Protein AF-A0A178ZAZ6-F1 (afdb_monomer_lite)

InterPro domains:
  IPR021036 Small ribosomal subunit protein mS45 [PTHR28158] (134-357)

pLDDT: mean 78.77, std 20.36, range [27.44, 97.56]

Foldseek 3Di:
DDDDDDDDDDDDDDDDPDDDPPVVPPPPPDPDPDPPDDPVRVVVVVCCVWLVVQVVAADFQEADDPVQADPRNHGPPVPDDDDDPDDDDDDDDDDDDDDDDPPVVVVVPDDDDDDPDDPDQDPLNVDDPPPNPVPPDDDPVVVVVRVVRNDHDQDQDPVVSHTPDDPDDQFDFDDDPLPPDDDDDDDDPPDDQDLQNVLCVSQVHDDDDPVVVVCCVVVVDDLLVPPDWDWDDDFVPIDTGGRGSLNRTPCNLVVVLVVVVVVPPDDPVNSVVVSVVVVVVVVVVVVVVVVVVVVVQVVQWDWDDDPVDIDTHGDADPDCVLCPVVSPDDDPSNDDDDPPDDDCPPPPPDDPDDPDDDD

Organism: NCBI:txid1367422

Sequence (359 aa):
MPPRLSPSAVSLKTPNIHTHCKSCFQRSFSSTPSLSQTKLREQFWLWLRGPGENFRHPLPGSTNYLSAYDRRGNLIRRGRGQEASGESEKEKSSEDAVTADEEALEAAATEHEQEYKLPKETLEDLRPFPWNKNFGKPLAIPYARAVHGMVPLTTLNPTTRLPDEPHESINDLEQHPLTFPQIFYPASESRAFNRTDAGRVFSGAPRLSDEQENAIDEGAHEAWQDSRPEIIGRPGHTRTVLKPADSRIPHPHLIAFEKDKQDRSLTPLERRARHRERLEKDEERRRALKAKLQEEEESKRTRIDVGRWQFVVTEVQSTRQGTGLDGRGSGKGAVGQRYGVPSQERKKGQVKIPTKVDV

Structure (mmCIF, N/CA/C/O backbone):
data_AF-A0A178ZAZ6-F1
#
_entry.id   AF-A0A178ZAZ6-F1
#
loop_
_atom_site.group_PDB
_atom_site.id
_atom_site.type_symbol
_atom_site.label_atom_id
_atom_site.label_alt_id
_atom_site.label_comp_id
_atom_site.label_asym_id
_atom_site.label_entity_id
_atom_site.label_seq_id
_atom_site.pdbx_PDB_ins_code
_atom_site.Cartn_x
_atom_site.Cartn_y
_atom_site.Cartn_z
_atom_site.occupancy
_atom_site.B_iso_or_equiv
_atom_site.auth_seq_id
_atom_site.auth_comp_id
_atom_site.auth_asym_id
_atom_site.auth_atom_id
_atom_site.pdbx_PDB_model_num
ATOM 1 N N . MET A 1 1 ? -31.969 26.685 -61.048 1.00 49.12 1 MET A N 1
ATOM 2 C CA . MET A 1 1 ? -31.271 26.684 -62.351 1.00 49.12 1 MET A CA 1
ATOM 3 C C . MET A 1 1 ? -29.775 26.829 -62.123 1.00 49.12 1 MET A C 1
ATOM 5 O O . MET A 1 1 ? -29.378 27.805 -61.502 1.00 49.12 1 MET A O 1
ATOM 9 N N . PRO A 1 2 ? -28.979 25.871 -62.615 1.00 44.12 2 PRO A N 1
ATOM 10 C CA . PRO A 1 2 ? -27.642 26.112 -63.158 1.00 44.12 2 PRO A CA 1
ATOM 11 C C . PRO A 1 2 ? -27.552 25.672 -64.647 1.00 44.12 2 PRO A C 1
ATOM 13 O O . PRO A 1 2 ? -28.432 24.943 -65.116 1.00 44.12 2 PRO A O 1
ATOM 16 N N . PRO A 1 3 ? -26.559 26.159 -65.420 1.00 54.84 3 PRO A N 1
ATOM 17 C CA . PRO A 1 3 ? -26.616 26.215 -66.885 1.00 54.84 3 PRO A CA 1
ATOM 18 C C . PRO A 1 3 ? -26.119 24.950 -67.607 1.00 54.84 3 PRO A C 1
ATOM 20 O O . PRO A 1 3 ? -25.291 24.195 -67.104 1.00 54.84 3 PRO A O 1
ATOM 23 N N . ARG A 1 4 ? -26.628 24.765 -68.834 1.00 49.34 4 ARG A N 1
ATOM 24 C CA . ARG A 1 4 ? -26.215 23.749 -69.817 1.00 49.34 4 ARG A CA 1
ATOM 25 C C . ARG A 1 4 ? -24.877 24.135 -70.459 1.00 49.34 4 ARG A C 1
ATOM 27 O O . ARG A 1 4 ? -24.725 25.276 -70.885 1.00 49.34 4 ARG A O 1
ATOM 34 N N . LEU A 1 5 ? -23.964 23.172 -70.601 1.00 47.88 5 LEU A N 1
ATOM 35 C CA . LEU A 1 5 ? -22.757 23.283 -71.427 1.00 47.88 5 LEU A CA 1
ATOM 36 C C . LEU A 1 5 ? -22.851 22.323 -72.623 1.00 47.88 5 LEU A C 1
ATOM 38 O O . LEU A 1 5 ? -23.307 21.188 -72.495 1.00 47.88 5 LEU A O 1
ATOM 42 N N . SER A 1 6 ? -22.469 22.838 -73.789 1.00 51.84 6 SER A N 1
ATOM 43 C CA . SER A 1 6 ? -22.522 22.237 -75.128 1.00 51.84 6 SER A CA 1
ATOM 44 C C . SER A 1 6 ? -21.453 21.158 -75.366 1.00 51.84 6 SER A C 1
ATOM 46 O O . SER A 1 6 ? -20.374 21.243 -74.778 1.00 51.84 6 SER A O 1
ATOM 48 N N . PRO A 1 7 ? -21.675 20.193 -76.281 1.00 47.75 7 PRO A N 1
ATOM 49 C CA . PRO A 1 7 ? -20.655 19.217 -76.648 1.00 47.75 7 PRO A CA 1
ATOM 50 C C . PRO A 1 7 ? -19.661 19.829 -77.648 1.00 47.75 7 PRO A C 1
ATOM 52 O O . PRO A 1 7 ? -20.025 20.167 -78.773 1.00 47.75 7 PRO A O 1
ATOM 55 N N . SER A 1 8 ? -18.396 19.962 -77.248 1.00 45.28 8 SER A N 1
ATOM 56 C CA . SER A 1 8 ? -17.302 20.296 -78.168 1.00 45.28 8 SER A CA 1
ATOM 57 C C . SER A 1 8 ? -16.873 19.057 -78.953 1.00 45.28 8 SER A C 1
ATOM 59 O O . SER A 1 8 ? -16.584 18.007 -78.380 1.00 45.28 8 SER A O 1
ATOM 61 N N . ALA A 1 9 ? -16.829 19.201 -80.276 1.00 46.66 9 ALA A N 1
ATOM 62 C CA . ALA A 1 9 ? -16.401 18.183 -81.224 1.00 46.66 9 ALA A CA 1
ATOM 63 C C . ALA A 1 9 ? -14.950 17.732 -80.970 1.00 46.66 9 ALA A C 1
ATOM 65 O O . ALA A 1 9 ? -14.033 18.548 -80.859 1.00 46.66 9 ALA A O 1
ATOM 66 N N . VAL A 1 10 ? -14.741 16.416 -80.917 1.00 45.31 10 VAL A N 1
ATOM 67 C CA . VAL A 1 10 ? -13.419 15.790 -80.823 1.00 45.31 10 VAL A CA 1
ATOM 68 C C . VAL A 1 10 ? -12.823 15.703 -82.229 1.00 45.31 10 VAL A C 1
ATOM 70 O O . VAL A 1 10 ? -13.301 14.949 -83.072 1.00 45.31 10 VAL A O 1
ATOM 73 N N . SER A 1 11 ? -11.772 16.479 -82.488 1.00 48.28 11 SER A N 1
ATOM 74 C CA . SER A 1 11 ? -10.946 16.348 -83.692 1.00 48.28 11 SER A CA 1
ATOM 75 C C . SER A 1 11 ? -9.956 15.194 -83.498 1.00 48.28 11 SER A C 1
ATOM 77 O O . SER A 1 11 ? -9.034 15.282 -82.684 1.00 48.28 11 SER A O 1
ATOM 79 N N . LEU A 1 12 ? -10.160 14.096 -84.228 1.00 41.91 12 LEU A N 1
ATOM 80 C CA . LEU A 1 12 ? -9.220 12.979 -84.316 1.00 41.91 12 LEU A CA 1
ATOM 81 C C . LEU A 1 12 ? -7.980 13.425 -85.103 1.00 41.91 12 LEU A C 1
ATOM 83 O O . LEU A 1 12 ? -8.029 13.567 -86.323 1.00 41.91 12 LEU A O 1
ATOM 87 N N . LYS A 1 13 ? -6.854 13.626 -84.412 1.00 44.09 13 LYS A N 1
ATOM 88 C CA . LYS A 1 13 ? -5.535 13.706 -85.050 1.00 44.09 13 LYS A CA 1
ATOM 89 C C . LYS A 1 13 ? -4.919 12.310 -85.082 1.00 44.09 13 LYS A C 1
ATOM 91 O O . LYS A 1 13 ? -4.629 11.728 -84.042 1.00 44.09 13 LYS A O 1
ATOM 96 N N . THR A 1 14 ? -4.725 11.786 -86.285 1.00 52.84 14 THR A N 1
ATOM 97 C CA . THR A 1 14 ? -3.934 10.581 -86.563 1.00 52.84 14 THR A CA 1
ATOM 98 C C . THR A 1 14 ? -2.478 10.784 -86.122 1.00 52.84 14 THR A C 1
ATOM 100 O O . THR A 1 14 ? -1.905 11.831 -86.441 1.00 52.84 14 THR A O 1
ATOM 103 N N . PRO A 1 15 ? -1.840 9.828 -85.421 1.00 44.78 15 PRO A N 1
ATOM 104 C CA . PRO A 1 15 ? -0.440 9.967 -85.046 1.00 44.78 15 PRO A CA 1
ATOM 105 C C . PRO A 1 15 ? 0.469 9.703 -86.251 1.00 44.78 15 PRO A C 1
ATOM 107 O O . PRO A 1 15 ? 0.373 8.672 -86.913 1.00 44.78 15 PRO A O 1
ATOM 110 N N . ASN A 1 16 ? 1.360 10.656 -86.520 1.00 44.62 16 ASN A N 1
ATOM 111 C CA . ASN A 1 16 ? 2.421 10.528 -87.509 1.00 44.62 16 ASN A CA 1
ATOM 112 C C . ASN A 1 16 ? 3.557 9.660 -86.938 1.00 44.62 16 ASN A C 1
ATOM 114 O O . ASN A 1 16 ? 4.059 9.909 -85.838 1.00 44.62 16 ASN A O 1
ATOM 118 N N . ILE A 1 17 ? 3.946 8.637 -87.692 1.00 53.44 17 ILE A N 1
ATOM 119 C CA . ILE A 1 17 ? 5.063 7.739 -87.407 1.00 53.44 17 ILE A CA 1
ATOM 120 C C . ILE A 1 17 ? 6.333 8.518 -87.733 1.00 53.44 17 ILE A C 1
ATOM 122 O O . ILE A 1 17 ? 6.685 8.602 -88.896 1.00 53.44 17 ILE A O 1
ATOM 126 N N . HIS A 1 18 ? 6.959 9.153 -86.740 1.00 52.78 18 HIS A N 1
ATOM 127 C CA . HIS A 1 18 ? 8.404 9.437 -86.665 1.00 52.78 18 HIS A CA 1
ATOM 128 C C . HIS A 1 18 ? 8.677 10.487 -85.584 1.00 52.78 18 HIS A C 1
ATOM 130 O O . HIS A 1 18 ? 8.849 11.664 -85.863 1.00 52.78 18 HIS A O 1
ATOM 136 N N . THR A 1 19 ? 8.753 10.058 -84.328 1.00 48.59 19 THR A N 1
ATOM 137 C CA . THR A 1 19 ? 9.662 10.640 -83.325 1.00 48.59 19 THR A CA 1
ATOM 138 C C . THR A 1 19 ? 9.828 9.609 -82.211 1.00 48.59 19 THR A C 1
ATOM 140 O O . THR A 1 19 ? 9.073 9.548 -81.245 1.00 48.59 19 THR A O 1
ATOM 143 N N . HIS A 1 20 ? 10.807 8.720 -82.380 1.00 47.91 20 HIS A N 1
ATOM 144 C CA . HIS A 1 20 ? 11.176 7.753 -81.352 1.00 47.91 20 HIS A CA 1
ATOM 145 C C . HIS A 1 20 ? 11.751 8.487 -80.134 1.00 47.91 20 HIS A C 1
ATOM 147 O O . HIS A 1 20 ? 12.910 8.900 -80.120 1.00 47.91 20 HIS A O 1
ATOM 153 N N . CYS A 1 21 ? 10.944 8.616 -79.084 1.00 48.34 21 CYS A N 1
ATOM 154 C CA . CYS A 1 21 ? 11.429 8.949 -77.756 1.00 48.34 21 CYS A CA 1
ATOM 155 C C . CYS A 1 21 ? 12.187 7.733 -77.192 1.00 48.34 21 CYS A C 1
ATOM 157 O O . CYS A 1 21 ? 11.590 6.701 -76.878 1.00 48.34 21 CYS A O 1
ATOM 159 N N . LYS A 1 22 ? 13.517 7.840 -77.073 1.00 54.00 22 LYS A N 1
ATOM 160 C CA . LYS A 1 22 ? 14.390 6.768 -76.554 1.00 54.00 22 LYS A CA 1
ATOM 161 C C . LYS A 1 22 ? 14.124 6.407 -75.080 1.00 54.00 22 LYS A C 1
ATOM 163 O O . LYS A 1 22 ? 14.618 5.381 -74.630 1.00 54.00 22 LYS A O 1
ATOM 168 N N . SER A 1 23 ? 13.323 7.182 -74.339 1.00 56.66 23 SER A N 1
ATOM 169 C CA . SER A 1 23 ? 12.914 6.851 -72.962 1.00 56.66 23 SER A CA 1
ATOM 170 C C . SER A 1 23 ? 11.612 6.042 -72.873 1.00 56.66 23 SER A C 1
ATOM 172 O O . SER A 1 23 ? 11.265 5.560 -71.798 1.00 56.66 23 SER A O 1
ATOM 174 N N . CYS A 1 24 ? 10.897 5.831 -73.983 1.00 51.12 24 CYS A N 1
ATOM 175 C CA . CYS A 1 24 ? 9.649 5.058 -73.985 1.00 51.12 24 CYS A CA 1
ATOM 176 C C . CYS A 1 24 ? 9.848 3.537 -74.132 1.00 51.12 24 CYS A C 1
ATOM 178 O O . CYS A 1 24 ? 8.880 2.793 -73.996 1.00 51.12 24 CYS A O 1
ATOM 180 N N . PHE A 1 25 ? 11.082 3.061 -74.349 1.00 48.84 25 PHE A N 1
ATOM 181 C CA . PHE A 1 25 ? 11.410 1.633 -74.504 1.00 48.84 25 PHE A CA 1
ATOM 182 C C . PHE A 1 25 ? 11.805 0.902 -73.208 1.00 48.84 25 PHE A C 1
ATOM 184 O O . PHE A 1 25 ? 12.214 -0.251 -73.264 1.00 48.84 25 PHE A O 1
ATOM 191 N N . GLN A 1 26 ? 11.628 1.510 -72.031 1.00 55.78 26 GLN A N 1
ATOM 192 C CA . GLN A 1 26 ? 11.734 0.797 -70.744 1.00 55.78 26 GLN A CA 1
ATOM 193 C C . GLN A 1 26 ? 10.369 0.503 -70.107 1.00 55.78 26 GLN A C 1
ATOM 195 O O . GLN A 1 26 ? 10.237 0.413 -68.888 1.00 55.78 26 GLN A O 1
ATOM 200 N N . ARG A 1 27 ? 9.321 0.320 -70.919 1.00 56.50 27 ARG A N 1
ATOM 201 C CA . ARG A 1 27 ? 8.103 -0.342 -70.439 1.00 56.50 27 ARG A CA 1
ATOM 202 C C . ARG A 1 27 ? 8.340 -1.847 -70.458 1.00 56.50 27 ARG A C 1
ATOM 204 O O . ARG A 1 27 ? 8.108 -2.509 -71.464 1.00 56.50 27 ARG A O 1
ATOM 211 N N . SER A 1 28 ? 8.833 -2.364 -69.337 1.00 53.16 28 SER A N 1
ATOM 212 C CA . SER A 1 28 ? 8.890 -3.797 -69.065 1.00 53.16 28 SER A CA 1
ATOM 213 C C . SER A 1 28 ? 7.486 -4.394 -69.190 1.00 53.16 28 SER A C 1
ATOM 215 O O . SER A 1 28 ? 6.599 -4.087 -68.397 1.00 53.16 28 SER A O 1
ATOM 217 N N . PHE A 1 29 ? 7.284 -5.247 -70.193 1.00 53.59 29 PHE A N 1
ATOM 218 C CA . PHE A 1 29 ? 6.091 -6.080 -70.371 1.00 53.59 29 PHE A CA 1
ATOM 219 C C . PHE A 1 29 ? 6.127 -7.280 -69.402 1.00 53.59 29 PHE A C 1
ATOM 221 O O . PHE A 1 29 ? 6.110 -8.435 -69.812 1.00 53.59 29 PHE A O 1
ATOM 228 N N . SER A 1 30 ? 6.207 -7.018 -68.095 1.00 57.59 30 SER A N 1
ATOM 229 C CA . SER A 1 30 ? 5.991 -8.040 -67.066 1.00 57.59 30 SER A CA 1
ATOM 230 C C . SER A 1 30 ? 4.715 -7.704 -66.301 1.00 57.59 30 SER A C 1
ATOM 232 O O . SER A 1 30 ? 4.658 -6.688 -65.613 1.00 57.59 30 SER A O 1
ATOM 234 N N . SER A 1 31 ? 3.694 -8.556 -66.400 1.00 56.03 31 SER A N 1
ATOM 235 C CA . SER A 1 31 ? 2.450 -8.456 -65.618 1.00 56.03 31 SER A CA 1
ATOM 236 C C . SER A 1 31 ? 2.629 -8.834 -64.143 1.00 56.03 31 SER A C 1
ATOM 238 O O . SER A 1 31 ? 1.680 -8.781 -63.366 1.00 56.03 31 SER A O 1
ATOM 240 N N . THR A 1 32 ? 3.843 -9.188 -63.726 1.00 62.28 32 THR A N 1
ATOM 241 C CA . THR A 1 32 ? 4.191 -9.331 -62.317 1.00 62.28 32 THR A CA 1
ATOM 242 C C . THR A 1 32 ? 4.510 -7.949 -61.746 1.00 62.28 32 THR A C 1
ATOM 244 O O . THR A 1 32 ? 5.485 -7.341 -62.203 1.00 62.28 32 THR A O 1
ATOM 247 N N . PRO A 1 33 ? 3.745 -7.425 -60.769 1.00 60.06 33 PRO A N 1
ATOM 248 C CA . PRO A 1 33 ? 4.131 -6.199 -60.084 1.00 60.06 33 PRO A CA 1
ATOM 249 C C . PRO A 1 33 ? 5.520 -6.418 -59.484 1.00 60.06 33 PRO A C 1
ATOM 251 O O . PRO A 1 33 ? 5.717 -7.327 -58.674 1.00 60.06 33 PRO A O 1
ATOM 254 N N . SER A 1 34 ? 6.506 -5.624 -59.909 1.00 60.22 34 SER A N 1
ATOM 255 C CA . SER A 1 34 ? 7.787 -5.608 -59.219 1.00 60.22 34 SER A CA 1
ATOM 256 C C . SER A 1 34 ? 7.501 -5.223 -57.769 1.00 60.22 34 SER A C 1
ATOM 258 O O . SER A 1 34 ? 6.776 -4.267 -57.492 1.00 60.22 34 SER A O 1
ATOM 260 N N . LEU A 1 35 ? 8.022 -6.009 -56.830 1.00 60.97 35 LEU A N 1
ATOM 261 C CA . LEU A 1 35 ? 7.988 -5.723 -55.398 1.00 60.97 35 LEU A CA 1
ATOM 262 C C . LEU A 1 35 ? 8.867 -4.491 -55.108 1.00 60.97 35 LEU A C 1
ATOM 264 O O . LEU A 1 35 ? 9.872 -4.596 -54.410 1.00 60.97 35 LEU A O 1
ATOM 268 N N . SER A 1 36 ? 8.555 -3.325 -55.682 1.00 67.62 36 SER A N 1
ATOM 269 C CA . SER A 1 36 ? 9.271 -2.089 -55.391 1.00 67.62 36 SER A CA 1
ATOM 270 C C . SER A 1 36 ? 8.974 -1.735 -53.941 1.00 67.62 36 SER A C 1
ATOM 272 O O . SER A 1 36 ? 7.851 -1.356 -53.594 1.00 67.62 36 SER A O 1
ATOM 274 N N . GLN A 1 37 ? 9.959 -1.934 -53.068 1.00 76.31 37 GLN A N 1
ATOM 275 C CA . GLN A 1 37 ? 9.845 -1.523 -51.679 1.00 76.31 37 GLN A CA 1
ATOM 276 C C . GLN A 1 37 ? 9.620 -0.007 -51.638 1.00 76.31 37 GLN A C 1
ATOM 278 O O . GLN A 1 37 ? 10.202 0.748 -52.411 1.00 76.31 37 GLN A O 1
ATOM 283 N N . THR A 1 38 ? 8.728 0.453 -50.764 1.00 90.25 38 THR A N 1
ATOM 284 C CA . THR A 1 38 ? 8.531 1.893 -50.574 1.00 90.25 38 THR A CA 1
ATOM 285 C C . THR A 1 38 ? 9.794 2.505 -49.966 1.00 90.25 38 THR A C 1
ATOM 287 O O . THR A 1 38 ? 10.497 1.838 -49.209 1.00 90.25 38 THR A O 1
ATOM 290 N N . LYS A 1 39 ? 10.051 3.797 -50.207 1.00 90.69 39 LYS A N 1
ATOM 291 C CA . LYS A 1 39 ? 11.193 4.512 -49.597 1.00 90.69 39 LYS A CA 1
ATOM 292 C C . LYS A 1 39 ? 11.252 4.357 -48.071 1.00 90.69 39 LYS A C 1
ATOM 294 O O . LYS A 1 39 ? 12.329 4.223 -47.505 1.00 90.69 39 LYS A O 1
ATOM 299 N N . LEU A 1 40 ? 10.095 4.332 -47.401 1.00 95.00 40 LEU A N 1
ATOM 300 C CA . LEU A 1 40 ? 10.012 4.090 -45.955 1.00 95.00 40 LEU A CA 1
ATOM 301 C C . LEU A 1 40 ? 10.474 2.677 -45.579 1.00 95.00 40 LEU A C 1
ATOM 303 O O . LEU A 1 40 ? 11.175 2.503 -44.586 1.00 95.00 40 LEU A O 1
ATOM 307 N N . ARG A 1 41 ? 10.118 1.666 -46.381 1.00 92.62 41 ARG A N 1
ATOM 308 C CA . ARG A 1 41 ? 10.573 0.286 -46.183 1.00 92.62 41 ARG A CA 1
ATOM 309 C C . ARG A 1 41 ? 12.078 0.167 -46.420 1.00 92.62 41 ARG A C 1
ATOM 311 O O . ARG A 1 41 ? 12.745 -0.492 -45.634 1.00 92.62 41 ARG A O 1
ATOM 318 N N . GLU A 1 42 ? 12.618 0.841 -47.433 1.00 92.56 42 GLU A N 1
ATOM 319 C CA . GLU A 1 42 ? 14.066 0.902 -47.674 1.00 92.56 42 GLU A CA 1
ATOM 320 C C . GLU A 1 42 ? 14.808 1.543 -46.492 1.00 92.56 42 GLU A C 1
ATOM 322 O O . GLU A 1 42 ? 15.763 0.964 -45.979 1.00 92.56 42 GLU A O 1
ATOM 327 N N . GLN A 1 43 ? 14.329 2.688 -45.992 1.00 93.50 43 GLN A N 1
ATOM 328 C CA . GLN A 1 43 ? 14.889 3.353 -44.807 1.00 93.50 43 GLN A CA 1
ATOM 329 C C . GLN A 1 43 ? 14.817 2.475 -43.552 1.00 93.50 43 GLN A C 1
ATOM 331 O O . GLN A 1 43 ? 15.776 2.415 -42.784 1.00 93.50 43 GLN A O 1
ATOM 336 N N . PHE A 1 44 ? 13.711 1.754 -43.361 1.00 93.38 44 PHE A N 1
ATOM 337 C CA . PHE A 1 44 ? 13.555 0.808 -42.261 1.00 93.38 44 PHE A CA 1
ATOM 338 C C . PHE A 1 44 ? 14.570 -0.340 -42.335 1.00 93.38 44 PHE A C 1
ATOM 340 O O . PHE A 1 44 ? 15.224 -0.638 -41.338 1.00 93.38 44 PHE A O 1
ATOM 347 N N . TRP A 1 45 ? 14.766 -0.953 -43.508 1.00 93.69 45 TRP A N 1
ATOM 348 C CA . TRP A 1 45 ? 15.764 -2.017 -43.678 1.00 93.69 45 TRP A CA 1
ATOM 349 C C . TRP A 1 45 ? 17.201 -1.516 -43.529 1.00 93.69 45 TRP A C 1
ATOM 351 O O . TRP A 1 45 ? 18.037 -2.246 -42.998 1.00 93.69 45 TRP A O 1
ATOM 361 N N . LEU A 1 46 ? 17.491 -0.281 -43.953 1.00 93.94 46 LEU A N 1
ATOM 362 C CA . LEU A 1 46 ? 18.783 0.361 -43.696 1.00 93.94 46 LEU A CA 1
ATOM 363 C C . LEU A 1 46 ? 19.029 0.540 -42.195 1.00 93.94 46 LEU A C 1
ATOM 365 O O . LEU A 1 46 ? 20.135 0.284 -41.727 1.00 93.94 46 LEU A O 1
ATOM 369 N N . TRP A 1 47 ? 18.002 0.921 -41.431 1.00 93.19 47 TRP A N 1
ATOM 370 C CA . TRP A 1 47 ? 18.111 1.015 -39.978 1.00 93.19 47 TRP A CA 1
ATOM 371 C C . TRP A 1 47 ? 18.277 -0.361 -39.320 1.00 93.19 47 TRP A C 1
ATOM 373 O O . TRP A 1 47 ? 19.185 -0.520 -38.509 1.00 93.19 47 TRP A O 1
ATOM 383 N N . LEU A 1 48 ? 17.474 -1.364 -39.705 1.00 94.88 48 LEU A N 1
ATOM 384 C CA . LEU A 1 48 ? 17.570 -2.730 -39.167 1.00 94.88 48 LEU A CA 1
ATOM 385 C C . LEU A 1 48 ? 18.957 -3.344 -39.365 1.00 94.88 48 LEU A C 1
ATOM 387 O O . LEU A 1 48 ? 19.463 -3.978 -38.453 1.00 94.88 48 LEU A O 1
ATOM 391 N N . ARG A 1 49 ? 19.570 -3.140 -40.537 1.00 93.44 49 ARG A N 1
ATOM 392 C CA . ARG A 1 49 ? 20.919 -3.647 -40.846 1.00 93.44 49 ARG A CA 1
ATOM 393 C C . ARG A 1 49 ? 22.045 -2.804 -40.245 1.00 93.44 49 ARG A C 1
ATOM 395 O O . ARG A 1 49 ? 23.190 -3.238 -40.248 1.00 93.44 49 ARG A O 1
ATOM 402 N N . GLY A 1 50 ? 21.740 -1.580 -39.822 1.00 91.38 50 GLY A N 1
ATOM 403 C CA . GLY A 1 50 ? 22.679 -0.673 -39.177 1.00 91.38 50 GLY A CA 1
ATOM 404 C C . GLY A 1 50 ? 22.461 -0.674 -37.661 1.00 91.38 50 GLY A C 1
ATOM 405 O O . GLY A 1 50 ? 22.732 -1.686 -37.019 1.00 91.38 50 GLY A O 1
ATOM 406 N N . PRO A 1 51 ? 21.948 0.421 -37.065 1.00 92.00 51 PRO A N 1
ATOM 407 C CA . PRO A 1 51 ? 21.728 0.506 -35.617 1.00 92.00 51 PRO A CA 1
ATOM 408 C C . PRO A 1 51 ? 20.823 -0.586 -35.024 1.00 92.00 51 PRO A C 1
ATOM 410 O O . PRO A 1 51 ? 20.957 -0.914 -33.847 1.00 92.00 51 PRO A O 1
ATOM 413 N N . GLY A 1 52 ? 19.885 -1.118 -35.813 1.00 91.62 52 GLY A N 1
ATOM 414 C CA . GLY A 1 52 ? 18.918 -2.124 -35.380 1.00 91.62 52 GLY A CA 1
ATOM 415 C C . GLY A 1 52 ? 19.509 -3.520 -35.155 1.00 91.62 52 GLY A C 1
ATOM 416 O O . GLY A 1 52 ? 18.917 -4.303 -34.412 1.00 91.62 52 GLY A O 1
ATOM 417 N N . GLU A 1 53 ? 20.681 -3.822 -35.725 1.00 92.50 53 GLU A N 1
ATOM 418 C CA . GLU A 1 53 ? 21.303 -5.153 -35.632 1.00 92.50 53 GLU A CA 1
ATOM 419 C C . GLU A 1 53 ? 21.648 -5.504 -34.175 1.00 92.50 53 GLU A C 1
ATOM 421 O O . GLU A 1 53 ? 21.535 -6.658 -33.765 1.00 92.50 53 GLU A O 1
ATOM 426 N N . ASN A 1 54 ? 21.948 -4.492 -33.352 1.00 90.25 54 ASN A N 1
ATOM 427 C CA . ASN A 1 54 ? 22.222 -4.645 -31.921 1.00 90.25 54 ASN A CA 1
ATOM 428 C C . ASN A 1 54 ? 21.069 -5.294 -31.139 1.00 90.25 54 ASN A C 1
ATOM 430 O O . ASN A 1 54 ? 21.309 -5.836 -30.066 1.00 90.25 54 ASN A O 1
ATOM 434 N N . PHE A 1 55 ? 19.831 -5.233 -31.641 1.00 92.12 55 PHE A N 1
ATOM 435 C CA . PHE A 1 55 ? 18.639 -5.778 -30.975 1.00 92.12 55 PHE A CA 1
ATOM 436 C C . PHE A 1 55 ? 18.215 -7.142 -31.522 1.00 92.12 55 PHE A C 1
ATOM 438 O O . PHE A 1 55 ? 17.223 -7.708 -31.066 1.00 92.12 55 PHE A O 1
ATOM 445 N N . ARG A 1 56 ? 18.949 -7.684 -32.501 1.00 92.06 56 ARG A N 1
ATOM 446 C CA . ARG A 1 56 ? 18.665 -9.001 -33.078 1.00 92.06 56 ARG A CA 1
ATOM 447 C C . ARG A 1 56 ? 18.830 -10.124 -32.057 1.00 92.06 56 ARG A C 1
ATOM 449 O O . ARG A 1 56 ? 18.051 -11.074 -32.051 1.00 92.06 56 ARG A O 1
ATOM 456 N N . HIS A 1 57 ? 19.837 -9.997 -31.200 1.00 90.75 57 HIS A N 1
ATOM 457 C CA . HIS A 1 57 ? 20.093 -10.894 -30.083 1.00 90.75 57 HIS A CA 1
ATOM 458 C C . HIS A 1 57 ? 20.189 -10.077 -28.792 1.00 90.75 57 HIS A C 1
ATOM 460 O O . HIS A 1 57 ? 20.658 -8.936 -28.821 1.00 90.75 57 HIS A O 1
ATOM 466 N N . PRO A 1 58 ? 19.727 -10.621 -27.657 1.00 89.69 58 PRO A N 1
ATOM 467 C CA . PRO A 1 58 ? 19.841 -9.928 -26.387 1.00 89.69 58 PRO A CA 1
ATOM 468 C C . PRO A 1 58 ? 21.305 -9.753 -25.992 1.00 89.69 58 PRO A C 1
ATOM 470 O O . PRO A 1 58 ? 22.147 -10.609 -26.267 1.00 89.69 58 PRO A O 1
ATOM 473 N N . LEU A 1 59 ? 21.595 -8.642 -25.322 1.00 85.12 59 LEU A N 1
ATOM 474 C CA . LEU A 1 59 ? 22.912 -8.400 -24.753 1.00 85.12 59 LEU A CA 1
ATOM 475 C C . LEU A 1 59 ? 23.019 -9.216 -23.451 1.00 85.12 59 LEU A C 1
ATOM 477 O O . LEU A 1 59 ? 22.190 -9.015 -22.566 1.00 85.12 59 LEU A O 1
ATOM 481 N N . PRO A 1 60 ? 23.976 -10.151 -23.310 1.00 80.25 60 PRO A N 1
ATOM 482 C CA . PRO A 1 60 ? 24.064 -10.977 -22.112 1.00 80.25 60 PRO A CA 1
ATOM 483 C C . PRO A 1 60 ? 24.413 -10.126 -20.886 1.00 80.25 60 PRO A C 1
ATOM 485 O O . PRO A 1 60 ? 25.278 -9.251 -20.949 1.00 80.25 60 PRO A O 1
ATOM 488 N N . GLY A 1 61 ? 23.733 -10.384 -19.767 1.00 73.00 61 GLY A N 1
ATOM 489 C CA . GLY A 1 61 ? 24.043 -9.785 -18.464 1.00 73.00 61 GLY A CA 1
ATOM 490 C C . GLY A 1 61 ? 23.712 -8.296 -18.328 1.00 73.00 61 GLY A C 1
ATOM 491 O O . GLY A 1 61 ? 24.086 -7.684 -17.332 1.00 73.00 61 GLY A O 1
ATOM 492 N N . SER A 1 62 ? 23.031 -7.682 -19.302 1.00 81.06 62 SER A N 1
ATOM 493 C CA . SER A 1 62 ? 22.628 -6.277 -19.202 1.00 81.06 62 SER A CA 1
ATOM 494 C C . SER A 1 62 ? 21.407 -5.943 -20.058 1.00 81.06 62 SER A C 1
ATOM 496 O O . SER A 1 62 ? 21.053 -6.639 -21.004 1.00 81.06 62 SER A O 1
ATOM 498 N N . THR A 1 63 ? 20.756 -4.827 -19.736 1.00 87.31 63 THR A N 1
ATOM 499 C CA . THR A 1 63 ? 19.582 -4.351 -20.474 1.00 87.31 63 THR A CA 1
ATOM 500 C C . THR A 1 63 ? 19.963 -3.741 -21.820 1.00 87.31 63 THR A C 1
ATOM 502 O O . THR A 1 63 ? 20.735 -2.777 -21.858 1.00 87.31 63 THR A O 1
ATOM 505 N N . ASN A 1 64 ? 19.341 -4.205 -22.902 1.00 91.50 64 ASN A N 1
ATOM 506 C CA . ASN A 1 64 ? 19.571 -3.711 -24.261 1.00 91.50 64 ASN A CA 1
ATOM 507 C C . ASN A 1 64 ? 18.442 -2.770 -24.737 1.00 91.50 64 ASN A C 1
ATOM 509 O O . ASN A 1 64 ? 17.628 -3.128 -25.587 1.00 91.50 64 ASN A O 1
ATOM 513 N N . TYR A 1 65 ? 18.346 -1.572 -24.148 1.00 90.56 65 TYR A N 1
ATOM 514 C CA . TYR A 1 65 ? 17.328 -0.574 -24.517 1.00 90.56 65 TYR A CA 1
ATOM 515 C C . TYR A 1 65 ? 17.799 0.352 -25.644 1.00 90.56 65 TYR A C 1
ATOM 517 O O . TYR A 1 65 ? 18.972 0.715 -25.698 1.00 90.56 65 TYR A O 1
ATOM 525 N N . LEU A 1 66 ? 16.868 0.851 -26.469 1.00 90.06 66 LEU A N 1
ATOM 526 C CA . LEU A 1 66 ? 17.160 1.836 -27.526 1.00 90.06 66 LEU A CA 1
ATOM 527 C C . LEU A 1 66 ? 17.851 3.098 -26.984 1.00 90.06 66 LEU A C 1
ATOM 529 O O . LEU A 1 66 ? 18.734 3.642 -27.639 1.00 90.06 66 LEU A O 1
ATOM 533 N N . SER A 1 67 ? 17.485 3.537 -25.775 1.00 87.69 67 SER A N 1
ATOM 534 C CA . SER A 1 67 ? 18.065 4.714 -25.111 1.00 87.69 67 SER A CA 1
ATOM 535 C C . SER A 1 67 ? 19.526 4.542 -24.697 1.00 87.69 67 SER A C 1
ATOM 537 O O . SER A 1 67 ? 20.186 5.525 -24.373 1.00 87.69 67 SER A O 1
ATOM 539 N N . ALA A 1 68 ? 20.049 3.314 -24.690 1.00 84.81 68 ALA A N 1
ATOM 540 C CA . ALA A 1 68 ? 21.450 3.069 -24.378 1.00 84.81 68 ALA A CA 1
ATOM 541 C C . ALA A 1 68 ? 22.384 3.422 -25.548 1.00 84.81 68 ALA A C 1
ATOM 543 O O . ALA A 1 68 ? 23.598 3.458 -25.343 1.00 84.81 68 ALA A O 1
ATOM 544 N N . TYR A 1 69 ? 21.843 3.687 -26.742 1.00 88.94 69 TYR A N 1
ATOM 545 C CA . TYR A 1 69 ? 22.602 3.917 -27.966 1.00 88.94 69 TYR A CA 1
ATOM 546 C C . TYR A 1 69 ? 22.358 5.308 -28.550 1.00 88.94 69 TYR A C 1
ATOM 548 O O . TYR A 1 69 ? 21.263 5.863 -28.471 1.00 88.94 69 TYR A O 1
ATOM 556 N N . ASP A 1 70 ? 23.372 5.844 -29.219 1.00 87.75 70 ASP A N 1
ATOM 557 C CA . ASP A 1 70 ? 23.223 7.014 -30.074 1.00 87.75 70 ASP A CA 1
ATOM 558 C C . ASP A 1 70 ? 22.403 6.678 -31.326 1.00 87.75 70 ASP A C 1
ATOM 560 O O . ASP A 1 70 ? 22.284 5.522 -31.732 1.00 87.75 70 ASP A O 1
ATOM 564 N N . ARG A 1 71 ? 21.939 7.706 -32.053 1.00 84.69 71 ARG A N 1
ATOM 565 C CA . ARG A 1 71 ? 21.230 7.547 -33.346 1.00 84.69 71 ARG A CA 1
ATOM 566 C C . ARG A 1 71 ? 22.005 6.732 -34.394 1.00 84.69 71 ARG A C 1
ATOM 568 O O . ARG A 1 71 ? 21.419 6.273 -35.368 1.00 84.69 71 ARG A O 1
ATOM 575 N N . ARG A 1 72 ? 23.322 6.594 -34.214 1.00 84.25 72 ARG A N 1
ATOM 576 C CA . ARG A 1 72 ? 24.231 5.825 -35.076 1.00 84.25 72 ARG A CA 1
ATOM 577 C C . ARG A 1 72 ? 24.379 4.354 -34.659 1.00 84.25 72 ARG A C 1
ATOM 579 O O . ARG A 1 72 ? 25.040 3.616 -35.374 1.00 84.25 72 ARG A O 1
ATOM 586 N N . GLY A 1 73 ? 23.780 3.928 -33.543 1.00 83.12 73 GLY A N 1
ATOM 587 C CA . GLY A 1 73 ? 23.886 2.557 -33.027 1.00 83.12 73 GLY A CA 1
ATOM 588 C C . GLY A 1 73 ? 25.096 2.303 -32.123 1.00 83.12 73 GLY A C 1
ATOM 589 O O . GLY A 1 73 ? 25.409 1.151 -31.837 1.00 83.12 73 GLY A O 1
ATOM 590 N N . ASN A 1 74 ? 25.771 3.354 -31.649 1.00 86.19 74 ASN A N 1
ATOM 591 C CA . ASN A 1 74 ? 26.909 3.239 -30.732 1.00 86.19 74 ASN A CA 1
ATOM 592 C C . ASN A 1 74 ? 26.428 3.274 -29.278 1.00 86.19 74 ASN A C 1
ATOM 594 O O . ASN A 1 74 ? 25.636 4.144 -28.928 1.00 86.19 74 ASN A O 1
ATOM 598 N N . LEU A 1 75 ? 26.900 2.352 -28.435 1.00 83.12 75 LEU A N 1
ATOM 599 C CA . LEU A 1 75 ? 26.495 2.263 -27.028 1.00 83.12 75 LEU A CA 1
ATOM 600 C C . LEU A 1 75 ? 27.100 3.420 -26.208 1.00 83.12 75 LEU A C 1
ATOM 602 O O . LEU A 1 75 ? 28.315 3.489 -26.034 1.00 83.12 75 LEU A O 1
ATOM 606 N N . ILE A 1 76 ? 26.250 4.284 -25.649 1.00 82.69 76 ILE A N 1
ATOM 607 C CA . ILE A 1 76 ? 26.620 5.505 -24.906 1.00 82.69 76 ILE A CA 1
ATOM 608 C C . ILE A 1 76 ? 27.297 5.166 -23.568 1.00 82.69 76 ILE A C 1
ATOM 610 O O . ILE A 1 76 ? 28.180 5.880 -23.097 1.00 82.69 76 ILE A O 1
ATOM 614 N N . ARG A 1 77 ? 26.921 4.037 -22.952 1.00 72.38 77 ARG A N 1
ATOM 615 C CA . ARG A 1 77 ? 27.398 3.633 -21.615 1.00 72.38 77 ARG A CA 1
ATOM 616 C C . ARG A 1 77 ? 28.877 3.213 -21.571 1.00 72.38 77 ARG A C 1
ATOM 618 O O . ARG A 1 77 ? 29.424 3.091 -20.483 1.00 72.38 77 ARG A O 1
ATOM 625 N N . ARG A 1 78 ? 29.555 3.034 -22.715 1.00 55.12 78 ARG A N 1
ATOM 626 C CA . ARG A 1 78 ? 30.970 2.597 -22.796 1.00 55.12 78 ARG A CA 1
ATOM 627 C C . ARG A 1 78 ? 32.012 3.636 -22.325 1.00 55.12 78 ARG A C 1
ATOM 629 O O . ARG A 1 78 ? 33.203 3.399 -22.481 1.00 55.12 78 ARG A O 1
ATOM 636 N N . GLY A 1 79 ? 31.591 4.761 -21.740 1.00 43.59 79 GLY A N 1
ATOM 637 C CA . GLY A 1 79 ? 32.469 5.836 -21.254 1.00 43.59 79 GLY A CA 1
ATOM 638 C C . GLY A 1 79 ? 32.852 5.807 -19.765 1.00 43.59 79 GLY A C 1
ATOM 639 O O . GLY A 1 79 ? 33.570 6.702 -19.328 1.00 43.59 79 GLY A O 1
ATOM 640 N N . ARG A 1 80 ? 32.403 4.834 -18.960 1.00 37.16 80 ARG A N 1
ATOM 641 C CA . ARG A 1 80 ? 32.894 4.635 -17.580 1.00 37.16 80 ARG A CA 1
ATOM 642 C C . ARG A 1 80 ? 33.123 3.150 -17.333 1.00 37.16 80 ARG A C 1
ATOM 644 O O . ARG A 1 80 ? 32.201 2.357 -17.472 1.00 37.16 80 ARG A O 1
ATOM 651 N N . GLY A 1 81 ? 34.378 2.801 -17.066 1.00 36.75 81 GLY A N 1
ATOM 652 C CA . GLY A 1 81 ? 34.851 1.428 -16.976 1.00 36.75 81 GLY A CA 1
ATOM 653 C C . GLY A 1 81 ? 34.189 0.630 -15.859 1.00 36.75 81 GLY A C 1
ATOM 654 O O . GLY A 1 81 ? 34.014 1.125 -14.750 1.00 36.75 81 GLY A O 1
ATOM 655 N N . GLN A 1 82 ? 33.891 -0.623 -16.174 1.00 36.91 82 GLN A N 1
ATOM 656 C CA . GLN A 1 82 ? 33.891 -1.727 -15.228 1.00 36.91 82 GLN A CA 1
ATOM 657 C C . GLN A 1 82 ? 34.303 -2.976 -16.007 1.00 36.91 82 GLN A C 1
ATOM 659 O O . GLN A 1 82 ? 33.672 -3.365 -16.990 1.00 36.91 82 GLN A O 1
ATOM 664 N N . GLU A 1 83 ? 35.451 -3.510 -15.607 1.00 32.81 83 GLU A N 1
ATOM 665 C CA . GLU A 1 83 ? 36.060 -4.729 -16.114 1.00 32.81 83 GLU A CA 1
ATOM 666 C C . GLU A 1 83 ? 35.181 -5.920 -15.723 1.00 32.81 83 GLU A C 1
ATOM 668 O O . GLU A 1 83 ? 34.863 -6.121 -14.553 1.00 32.81 83 GLU A O 1
ATOM 673 N N . ALA A 1 84 ? 34.749 -6.689 -16.720 1.00 34.06 84 ALA A N 1
ATOM 674 C CA . ALA A 1 84 ? 34.004 -7.920 -16.527 1.00 34.06 84 ALA A CA 1
ATOM 675 C C . ALA A 1 84 ? 34.993 -9.084 -16.373 1.00 34.06 84 ALA A C 1
ATOM 677 O O . ALA A 1 84 ? 35.476 -9.624 -17.367 1.00 34.06 84 ALA A O 1
ATOM 678 N N . SER A 1 85 ? 35.290 -9.478 -15.137 1.00 33.84 85 SER A N 1
ATOM 679 C CA . SER A 1 85 ? 35.874 -10.785 -14.826 1.00 33.84 85 SER A CA 1
ATOM 680 C C . SER A 1 85 ? 34.746 -11.807 -14.652 1.00 33.84 85 SER A C 1
ATOM 682 O O . SER A 1 85 ? 34.268 -12.070 -13.553 1.00 33.84 85 SER A O 1
ATOM 684 N N . GLY A 1 86 ? 34.276 -12.357 -15.771 1.00 32.78 86 GLY A N 1
ATOM 685 C CA . GLY A 1 86 ? 33.339 -13.480 -15.800 1.00 32.78 86 GLY A CA 1
ATOM 686 C C . GLY A 1 86 ? 34.014 -14.683 -16.437 1.00 32.78 86 GLY A C 1
ATOM 687 O O . GLY A 1 86 ? 33.944 -14.845 -17.654 1.00 32.78 86 GLY A O 1
ATOM 688 N N . GLU A 1 87 ? 34.696 -15.490 -15.627 1.00 29.61 87 GLU A N 1
ATOM 689 C CA . GLU A 1 87 ? 35.245 -16.776 -16.051 1.00 29.61 87 GLU A CA 1
ATOM 690 C C . GLU A 1 87 ? 34.242 -17.906 -15.790 1.00 29.61 87 GLU A C 1
ATOM 692 O O . GLU A 1 87 ? 33.377 -17.835 -14.918 1.00 29.61 87 GLU A O 1
ATOM 697 N N . SER A 1 88 ? 34.329 -18.919 -16.643 1.00 30.36 88 SER A N 1
ATOM 698 C CA . SER A 1 88 ? 33.294 -19.907 -16.925 1.00 30.36 88 SER A CA 1
ATOM 699 C C . SER A 1 88 ? 33.542 -21.184 -16.129 1.00 30.36 88 SER A C 1
ATOM 701 O O . SER A 1 88 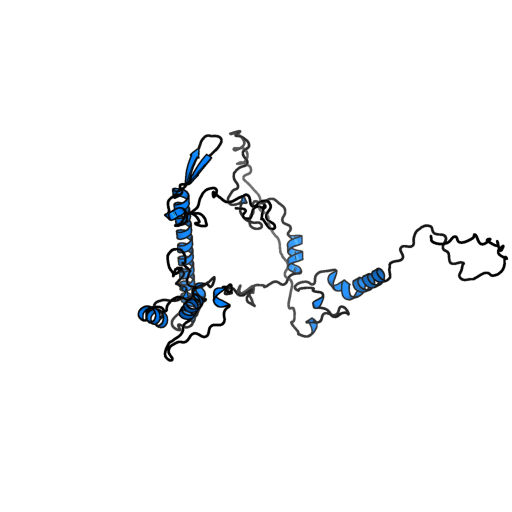? 34.608 -21.767 -16.290 1.00 30.36 88 SER A O 1
ATOM 703 N N . GLU A 1 89 ? 32.554 -21.711 -15.398 1.00 32.66 89 GLU A N 1
ATOM 704 C CA . GLU A 1 89 ? 32.646 -23.066 -14.826 1.00 32.66 89 GLU A CA 1
ATOM 705 C C . GLU A 1 89 ? 31.375 -23.902 -15.059 1.00 32.66 89 GLU A C 1
ATOM 707 O O . GLU A 1 89 ? 30.396 -23.879 -14.324 1.00 32.66 89 GLU A O 1
ATOM 712 N N . LYS A 1 90 ? 31.428 -24.604 -16.193 1.00 28.95 90 LYS A N 1
ATOM 713 C CA . LYS A 1 90 ? 31.137 -26.028 -16.435 1.00 28.95 90 LYS A CA 1
ATOM 714 C C . LYS A 1 90 ? 30.409 -26.816 -15.323 1.00 28.95 90 LYS A C 1
ATOM 716 O O . LYS A 1 90 ? 31.018 -27.276 -14.362 1.00 28.95 90 LYS A O 1
ATOM 721 N N . GLU A 1 91 ? 29.137 -27.119 -15.576 1.00 31.34 91 GLU A N 1
ATOM 722 C CA . GLU A 1 91 ? 28.385 -28.196 -14.922 1.00 31.34 91 GLU A CA 1
ATOM 723 C C . GLU A 1 91 ? 28.995 -29.577 -15.257 1.00 31.34 91 GLU A C 1
ATOM 725 O O . GLU A 1 91 ? 29.311 -29.873 -16.414 1.00 31.34 91 GLU A O 1
ATOM 730 N N . LYS A 1 92 ? 29.140 -30.437 -14.240 1.00 27.69 92 LYS A N 1
ATOM 731 C CA . LYS A 1 92 ? 29.365 -31.884 -14.375 1.00 27.69 92 LYS A CA 1
ATOM 732 C C . LYS A 1 92 ? 28.154 -32.624 -13.805 1.00 27.69 92 LYS A C 1
ATOM 734 O O . LYS A 1 92 ? 27.820 -32.466 -12.636 1.00 27.69 92 LYS A O 1
ATOM 739 N N . SER A 1 93 ? 27.541 -33.429 -14.661 1.00 29.39 93 SER A N 1
ATOM 740 C CA . SER A 1 93 ? 26.585 -34.499 -14.375 1.00 29.39 93 SER A CA 1
ATOM 741 C C . SER A 1 93 ? 27.282 -35.771 -13.886 1.00 29.39 93 SER A C 1
ATOM 743 O O . SER A 1 93 ? 28.365 -36.049 -14.405 1.00 29.39 93 SER A O 1
ATOM 745 N N . SER A 1 94 ? 26.609 -36.542 -13.017 1.00 28.38 94 SER A N 1
ATOM 746 C CA . SER A 1 94 ? 26.603 -38.021 -12.837 1.00 28.38 94 SER A CA 1
ATOM 747 C C . SER A 1 94 ? 25.975 -38.297 -11.433 1.00 28.38 94 SER A C 1
ATOM 749 O O . SER A 1 94 ? 26.200 -37.491 -10.538 1.00 28.38 94 SER A O 1
ATOM 751 N N . GLU A 1 95 ? 25.147 -39.293 -11.093 1.00 28.69 95 GLU A N 1
ATOM 752 C CA . GLU A 1 95 ? 24.752 -40.596 -11.654 1.00 28.69 95 GLU A CA 1
ATOM 753 C C . GLU A 1 95 ? 23.361 -41.013 -11.129 1.00 28.69 95 GLU A C 1
ATOM 755 O O . GLU A 1 95 ? 22.889 -40.527 -10.099 1.00 28.69 95 GLU A O 1
ATOM 760 N N . ASP A 1 96 ? 22.761 -41.951 -11.859 1.00 27.44 96 ASP A N 1
ATOM 761 C CA . ASP A 1 96 ? 21.562 -42.726 -11.561 1.00 27.44 96 ASP A CA 1
ATOM 762 C C . ASP A 1 96 ? 21.719 -43.696 -10.372 1.00 27.44 96 ASP A C 1
ATOM 764 O O . ASP A 1 96 ? 22.777 -44.290 -10.170 1.00 27.44 96 ASP A O 1
ATOM 768 N N . ALA A 1 97 ? 20.609 -43.972 -9.680 1.00 30.58 97 ALA A N 1
ATOM 769 C CA . ALA A 1 97 ? 20.343 -45.273 -9.064 1.00 30.58 97 ALA A CA 1
ATOM 770 C C . ALA A 1 97 ? 18.828 -45.541 -9.092 1.00 30.58 97 ALA A C 1
ATOM 772 O O . ALA A 1 97 ? 18.037 -44.790 -8.524 1.00 30.58 97 ALA A O 1
ATOM 773 N N . VAL A 1 98 ? 18.440 -46.607 -9.791 1.00 32.53 98 VAL A N 1
ATOM 774 C CA . VAL A 1 98 ? 17.080 -47.160 -9.862 1.00 32.53 98 VAL A CA 1
ATOM 775 C C . VAL A 1 98 ? 17.050 -48.471 -9.070 1.00 32.53 98 VAL A C 1
ATOM 777 O O . VAL A 1 98 ? 18.085 -49.120 -8.911 1.00 32.53 98 VAL A O 1
ATOM 780 N N . THR A 1 99 ? 15.832 -48.876 -8.699 1.00 34.12 99 THR A N 1
ATOM 781 C CA . THR A 1 99 ? 15.354 -50.143 -8.104 1.00 34.12 99 THR A CA 1
ATOM 782 C C . THR A 1 99 ? 15.191 -50.072 -6.586 1.00 34.12 99 THR A C 1
ATOM 784 O O . THR A 1 99 ? 16.015 -49.488 -5.897 1.00 34.12 99 THR A O 1
ATOM 787 N N . ALA A 1 100 ? 14.129 -50.593 -5.987 1.00 39.75 100 ALA A N 1
ATOM 788 C CA . ALA A 1 100 ? 12.970 -51.352 -6.440 1.00 39.75 100 ALA A CA 1
ATOM 789 C C . ALA A 1 100 ? 11.833 -50.975 -5.483 1.00 39.75 100 ALA A C 1
ATOM 791 O O . ALA A 1 100 ? 12.133 -50.705 -4.330 1.00 39.75 100 ALA A O 1
ATOM 792 N N . ASP A 1 101 ? 10.599 -50.878 -5.974 1.00 37.97 101 ASP A N 1
ATOM 793 C CA . ASP A 1 101 ? 9.353 -51.190 -5.247 1.00 37.97 101 ASP A CA 1
ATOM 794 C C . ASP A 1 101 ? 8.174 -50.907 -6.201 1.00 37.97 101 ASP A C 1
ATOM 796 O O . ASP A 1 101 ? 7.248 -50.145 -5.929 1.00 37.97 101 ASP A O 1
ATOM 800 N N . GLU A 1 102 ? 8.242 -51.538 -7.379 1.00 47.00 102 GLU A N 1
ATOM 801 C CA . GLU A 1 102 ? 7.113 -51.702 -8.308 1.00 47.00 102 GLU A CA 1
ATOM 802 C C . GLU A 1 102 ? 6.117 -52.776 -7.817 1.00 47.00 102 GLU A C 1
ATOM 804 O O . GLU A 1 102 ? 5.132 -53.060 -8.487 1.00 47.00 102 GLU A O 1
ATOM 809 N N . GLU A 1 103 ? 6.314 -53.338 -6.621 1.00 45.50 103 GLU A N 1
ATOM 810 C CA . GLU A 1 103 ? 5.505 -54.438 -6.076 1.00 45.50 103 GLU A CA 1
ATOM 811 C C . GLU A 1 103 ? 4.382 -53.966 -5.124 1.00 45.50 103 GLU A C 1
ATOM 813 O O . GLU A 1 103 ? 3.497 -54.734 -4.761 1.00 45.50 103 GLU A O 1
ATOM 818 N N . ALA A 1 104 ? 4.332 -52.675 -4.766 1.00 46.75 104 ALA A N 1
ATOM 819 C CA . ALA A 1 104 ? 3.231 -52.104 -3.972 1.00 46.75 104 ALA A CA 1
ATOM 820 C C . ALA A 1 104 ? 2.047 -51.602 -4.828 1.00 46.75 104 ALA A C 1
ATOM 822 O O . ALA A 1 104 ? 0.970 -51.313 -4.304 1.00 46.75 104 ALA A O 1
ATOM 823 N N . LEU A 1 105 ? 2.237 -51.497 -6.148 1.00 44.16 105 LEU A N 1
ATOM 824 C CA . LEU A 1 105 ? 1.262 -50.935 -7.093 1.00 44.16 105 LEU A CA 1
ATOM 825 C C . LEU A 1 105 ? 0.255 -51.957 -7.640 1.00 44.16 105 LEU A C 1
ATOM 827 O O . LEU A 1 105 ? -0.731 -51.557 -8.255 1.00 44.16 105 LEU A O 1
ATOM 831 N N . GLU A 1 106 ? 0.438 -53.248 -7.355 1.00 44.28 106 GLU A N 1
ATOM 832 C CA . GLU A 1 106 ? -0.495 -54.310 -7.759 1.00 44.28 106 GLU A CA 1
ATOM 833 C C . GLU A 1 106 ? -1.512 -54.671 -6.650 1.00 44.28 106 GLU A C 1
ATOM 835 O O . GLU A 1 106 ? -2.514 -55.331 -6.912 1.00 44.28 106 GLU A O 1
ATOM 840 N N . ALA A 1 107 ? -1.335 -54.147 -5.426 1.00 45.66 107 ALA A N 1
ATOM 841 C CA . ALA A 1 107 ? -2.226 -54.389 -4.281 1.00 45.66 107 ALA A CA 1
ATOM 842 C C . ALA A 1 107 ? -3.355 -53.349 -4.102 1.00 45.66 107 ALA A C 1
ATOM 844 O O . ALA A 1 107 ? -4.292 -53.589 -3.347 1.00 45.66 107 ALA A O 1
ATOM 845 N N . ALA A 1 108 ? -3.304 -52.202 -4.792 1.00 43.69 108 ALA A N 1
ATOM 846 C CA . ALA A 1 108 ? -4.334 -51.154 -4.701 1.00 43.69 108 ALA A CA 1
ATOM 847 C C . ALA A 1 108 ? -5.367 -51.197 -5.849 1.00 43.69 108 ALA A C 1
ATOM 849 O O . ALA A 1 108 ? -6.279 -50.373 -5.896 1.00 43.69 108 ALA A O 1
ATOM 850 N N . ALA A 1 109 ? -5.233 -52.148 -6.782 1.00 41.19 109 ALA A N 1
ATOM 851 C CA . ALA A 1 109 ? -6.126 -52.308 -7.934 1.00 41.19 109 ALA A CA 1
ATOM 852 C C . ALA A 1 109 ? -7.428 -53.069 -7.612 1.00 41.19 109 ALA A C 1
ATOM 854 O O . ALA A 1 109 ? -8.318 -53.167 -8.457 1.00 41.19 109 ALA A O 1
ATOM 855 N N . THR A 1 110 ? -7.577 -53.569 -6.387 1.00 43.38 110 THR A N 1
ATOM 856 C CA . THR A 1 110 ? -8.815 -54.158 -5.879 1.00 43.38 110 THR A CA 1
ATOM 857 C C . THR A 1 110 ? -9.251 -53.378 -4.653 1.00 43.38 110 THR A C 1
ATOM 859 O O . THR A 1 110 ? -8.771 -53.658 -3.565 1.00 43.38 110 THR A O 1
ATOM 862 N N . GLU A 1 111 ? -10.106 -52.372 -4.844 1.00 40.62 111 GLU A N 1
ATOM 863 C CA . GLU A 1 111 ? -11.286 -52.096 -4.011 1.00 40.62 111 GLU A CA 1
ATOM 864 C C . GLU A 1 111 ? -11.799 -50.659 -4.228 1.00 40.62 111 GLU A C 1
ATOM 866 O O . GLU A 1 111 ? -11.132 -49.667 -3.953 1.00 40.62 111 GLU A O 1
ATOM 871 N N . HIS A 1 112 ? -13.057 -50.594 -4.670 1.00 36.91 112 HIS A N 1
ATOM 872 C CA . HIS A 1 112 ? -13.987 -49.466 -4.570 1.00 36.91 112 HIS A CA 1
ATOM 873 C C . HIS A 1 112 ? -14.025 -48.409 -5.684 1.00 36.91 112 HIS A C 1
ATOM 875 O O . HIS A 1 112 ? -13.616 -47.259 -5.559 1.00 36.91 112 HIS A O 1
ATOM 881 N N . GLU A 1 113 ? -14.749 -48.811 -6.732 1.00 47.53 113 GLU A N 1
ATOM 882 C CA . GLU A 1 113 ? -15.712 -48.002 -7.482 1.00 47.53 113 GLU A CA 1
ATOM 883 C C . GLU A 1 113 ? -16.533 -47.067 -6.566 1.00 47.53 113 GLU A C 1
ATOM 885 O O . GLU A 1 113 ? -17.502 -47.487 -5.931 1.00 47.53 113 GLU A O 1
ATOM 890 N N . GLN A 1 114 ? -16.182 -45.780 -6.508 1.00 37.53 114 GLN A N 1
ATOM 891 C CA . GLN A 1 114 ? -17.057 -44.735 -5.974 1.00 37.53 114 GLN A CA 1
ATOM 892 C C . GLN A 1 114 ? -16.989 -43.485 -6.860 1.00 37.53 114 GLN A C 1
ATOM 894 O O . GLN A 1 114 ? -15.981 -42.793 -6.913 1.00 37.53 114 GLN A O 1
ATOM 899 N N . GLU A 1 115 ? -18.095 -43.259 -7.575 1.00 41.75 115 GLU A N 1
ATOM 900 C CA . GLU A 1 115 ? -18.679 -41.974 -7.984 1.00 41.75 115 GLU A CA 1
ATOM 901 C C . GLU A 1 115 ? -17.697 -40.839 -8.358 1.00 41.75 115 GLU A C 1
ATOM 903 O O . GLU A 1 115 ? -17.078 -40.229 -7.492 1.00 41.75 115 GLU A O 1
ATOM 908 N N . TYR A 1 116 ? -17.632 -40.483 -9.651 1.00 40.41 116 TYR A N 1
ATOM 909 C CA . TYR A 1 116 ? -16.872 -39.345 -10.193 1.00 40.41 116 TYR A CA 1
ATOM 910 C C . TYR A 1 116 ? -17.240 -37.999 -9.529 1.00 40.41 116 TYR A C 1
ATOM 912 O O . TYR A 1 116 ? -17.981 -37.182 -10.076 1.00 40.41 116 TYR A O 1
ATOM 920 N N . LYS A 1 117 ? -16.671 -37.734 -8.356 1.00 43.19 117 LYS A N 1
ATOM 921 C CA . LYS A 1 117 ? -16.462 -36.403 -7.795 1.00 43.19 117 LYS A CA 1
ATOM 922 C C . LYS A 1 117 ? -14.984 -36.114 -7.969 1.00 43.19 117 LYS A C 1
ATOM 924 O O . LYS A 1 117 ? -14.150 -36.832 -7.428 1.00 43.19 117 LYS A O 1
ATOM 929 N N . LEU A 1 118 ? -14.663 -35.076 -8.740 1.00 49.91 118 LEU A N 1
ATOM 930 C CA . LEU A 1 118 ? -13.312 -34.522 -8.743 1.00 49.91 118 LEU A CA 1
ATOM 931 C C . LEU A 1 118 ? -12.896 -34.300 -7.275 1.00 49.91 118 LEU A C 1
ATOM 933 O O . LEU A 1 118 ? -13.642 -33.632 -6.547 1.00 49.91 118 LEU A O 1
ATOM 937 N N . PRO A 1 119 ? -11.781 -34.895 -6.813 1.00 59.19 119 PRO A N 1
ATOM 938 C CA . PRO A 1 119 ? -11.279 -34.674 -5.466 1.00 59.19 119 PRO A CA 1
ATOM 939 C C . PRO A 1 119 ? -11.129 -33.175 -5.212 1.00 59.19 119 PRO A C 1
ATOM 941 O O . PRO A 1 119 ? -10.782 -32.417 -6.120 1.00 59.19 119 PRO A O 1
ATOM 944 N N . LYS A 1 120 ? -11.418 -32.731 -3.986 1.00 59.00 120 LYS A N 1
ATOM 945 C CA . LYS A 1 120 ? -11.180 -31.333 -3.611 1.00 59.00 120 LYS A CA 1
ATOM 946 C C . LYS A 1 120 ? -9.691 -31.036 -3.764 1.00 59.00 120 LYS A C 1
ATOM 948 O O . LYS A 1 120 ? -8.869 -31.870 -3.392 1.00 59.00 120 LYS A O 1
ATOM 953 N N . GLU A 1 121 ? -9.381 -29.856 -4.290 1.00 52.97 121 GLU A N 1
ATOM 954 C CA . GLU A 1 121 ? -8.007 -29.390 -4.477 1.00 52.97 121 GLU A CA 1
ATOM 955 C C . GLU A 1 121 ? -7.220 -29.532 -3.167 1.00 52.97 121 GLU A C 1
ATOM 957 O O . GLU A 1 121 ? -7.673 -29.121 -2.093 1.00 52.97 121 GLU A O 1
ATOM 962 N N . THR A 1 122 ? -6.055 -30.170 -3.245 1.00 61.62 122 THR A N 1
ATOM 963 C CA . THR A 1 122 ? -5.162 -30.336 -2.099 1.00 61.62 122 THR A CA 1
ATOM 964 C C . THR A 1 122 ? -4.390 -29.040 -1.834 1.00 61.62 122 THR A C 1
ATOM 966 O O . THR A 1 122 ? -4.244 -28.186 -2.709 1.00 61.62 122 THR A O 1
ATOM 969 N N . LEU A 1 123 ? -3.814 -28.890 -0.634 1.00 57.78 123 LEU A N 1
ATOM 970 C CA . LEU A 1 123 ? -2.910 -27.766 -0.325 1.00 57.78 123 LEU A CA 1
ATOM 971 C C . LEU A 1 123 ? -1.710 -27.677 -1.285 1.00 57.78 123 LEU A C 1
ATOM 973 O O . LEU A 1 123 ? -1.046 -26.644 -1.341 1.00 57.78 123 LEU A O 1
ATOM 977 N N . GLU A 1 124 ? -1.409 -28.757 -2.002 1.00 57.53 124 GLU A N 1
ATOM 978 C CA . GLU A 1 124 ? -0.339 -28.836 -2.989 1.00 57.53 124 GLU A CA 1
ATOM 979 C C . GLU A 1 124 ? -0.796 -28.324 -4.356 1.00 57.53 124 GLU A C 1
ATOM 981 O O . GLU A 1 124 ? -0.040 -27.586 -4.983 1.00 57.53 124 GLU A O 1
ATOM 986 N N . ASP A 1 125 ? -2.041 -28.603 -4.759 1.00 57.53 125 ASP A N 1
ATOM 987 C CA . ASP A 1 125 ? -2.683 -28.046 -5.963 1.00 57.53 125 ASP A CA 1
ATOM 988 C C . ASP A 1 125 ? -2.840 -26.524 -5.875 1.00 57.53 125 ASP A C 1
ATOM 990 O O . ASP A 1 125 ? -2.632 -25.813 -6.858 1.00 57.53 125 ASP A O 1
ATOM 994 N N . LEU A 1 126 ? -3.108 -26.027 -4.664 1.00 58.25 126 LEU A N 1
ATOM 995 C CA . LEU A 1 126 ? -3.207 -24.603 -4.345 1.00 58.25 126 LEU A CA 1
ATOM 996 C C . LEU A 1 126 ? -1.845 -23.893 -4.263 1.00 58.25 126 LEU A C 1
ATOM 998 O O . LEU A 1 126 ? -1.806 -22.672 -4.087 1.00 58.25 126 LEU A O 1
ATOM 1002 N N . ARG A 1 127 ? -0.709 -24.606 -4.369 1.00 66.62 127 ARG A N 1
ATOM 1003 C CA . ARG A 1 127 ? 0.606 -23.946 -4.407 1.00 66.62 127 ARG A CA 1
ATOM 1004 C C . ARG A 1 127 ? 0.743 -23.188 -5.727 1.00 66.62 127 ARG A C 1
ATOM 1006 O O . ARG A 1 127 ? 0.684 -23.813 -6.789 1.00 66.62 127 ARG A O 1
ATOM 1013 N N . PRO A 1 128 ? 1.008 -21.870 -5.688 1.00 63.34 128 PRO A N 1
ATOM 1014 C CA . PRO A 1 128 ? 1.282 -21.119 -6.896 1.00 63.34 128 PRO A CA 1
ATOM 1015 C C . PRO A 1 128 ? 2.460 -21.738 -7.649 1.00 63.34 128 PRO A C 1
ATOM 1017 O O . PRO A 1 128 ? 3.484 -22.116 -7.067 1.00 63.34 128 PRO A O 1
ATOM 1020 N N . PHE A 1 129 ? 2.326 -21.813 -8.969 1.00 58.88 129 PHE A N 1
ATOM 1021 C CA . PHE A 1 129 ? 3.464 -22.055 -9.843 1.00 58.88 129 PHE A CA 1
ATOM 1022 C C . PHE A 1 129 ? 4.555 -21.017 -9.526 1.00 58.88 129 PHE A C 1
ATOM 1024 O O . PHE A 1 129 ? 4.220 -19.831 -9.461 1.00 58.88 129 PHE A O 1
ATOM 1031 N N . PRO A 1 130 ? 5.830 -21.397 -9.312 1.00 60.50 130 PRO A N 1
ATOM 1032 C CA . PRO A 1 130 ? 6.504 -22.636 -9.728 1.00 60.50 130 PRO A CA 1
ATOM 1033 C C . PRO A 1 130 ? 6.790 -23.674 -8.615 1.00 60.50 130 PRO A C 1
ATOM 1035 O O . PRO A 1 130 ? 7.536 -24.620 -8.852 1.00 60.50 130 PRO A O 1
ATOM 1038 N N . TRP A 1 131 ? 6.246 -23.531 -7.400 1.00 59.22 131 TRP A N 1
ATOM 1039 C CA . TRP A 1 131 ? 6.578 -24.413 -6.259 1.00 59.22 131 TRP A CA 1
ATOM 1040 C C . TRP A 1 131 ? 5.719 -25.679 -6.138 1.00 59.22 131 TRP A C 1
ATOM 1042 O O . TRP A 1 131 ? 5.913 -26.486 -5.222 1.00 59.22 131 TRP A O 1
ATOM 1052 N N . ASN A 1 132 ? 4.786 -25.883 -7.063 1.00 66.19 132 ASN A N 1
ATOM 1053 C CA . ASN A 1 132 ? 4.021 -27.116 -7.157 1.00 66.19 132 ASN A CA 1
ATOM 1054 C C . ASN A 1 132 ? 4.835 -28.189 -7.909 1.00 66.19 132 ASN A C 1
ATOM 1056 O O . ASN A 1 132 ? 4.881 -28.197 -9.137 1.00 66.19 132 ASN A O 1
ATOM 1060 N N . LYS A 1 133 ? 5.491 -29.090 -7.163 1.00 64.19 133 LYS A N 1
ATOM 1061 C CA . LYS A 1 133 ? 6.287 -30.205 -7.716 1.00 64.19 133 LYS A CA 1
ATOM 1062 C C . LYS A 1 133 ? 5.435 -31.257 -8.439 1.00 64.19 133 LYS A C 1
ATOM 1064 O O . LYS A 1 133 ? 5.955 -31.955 -9.301 1.00 64.19 133 LYS A O 1
ATOM 1069 N N . ASN A 1 134 ? 4.147 -31.345 -8.107 1.00 55.47 134 ASN A N 1
ATOM 1070 C CA . ASN A 1 134 ? 3.213 -32.333 -8.652 1.00 55.47 134 ASN A CA 1
ATOM 1071 C C . ASN A 1 134 ? 2.541 -31.830 -9.939 1.00 55.47 134 ASN A C 1
ATOM 1073 O O . ASN A 1 134 ? 1.829 -32.578 -10.609 1.00 55.47 134 ASN A O 1
ATOM 1077 N N . PHE A 1 135 ? 2.776 -30.567 -10.318 1.00 61.12 135 PHE A N 1
ATOM 1078 C CA . PHE A 1 135 ? 2.339 -30.029 -11.598 1.00 61.12 135 PHE A CA 1
ATOM 1079 C C . PHE A 1 135 ? 3.166 -30.680 -12.713 1.00 61.12 135 PHE A C 1
ATOM 1081 O O . PHE A 1 135 ? 4.176 -30.146 -13.159 1.00 61.12 135 PHE A O 1
ATOM 1088 N N . GLY A 1 136 ? 2.722 -31.840 -13.202 1.00 58.75 136 GLY A N 1
ATOM 1089 C CA . GLY A 1 136 ? 3.350 -32.584 -14.303 1.00 58.75 136 GLY A CA 1
ATOM 1090 C C . GLY A 1 136 ? 3.316 -31.874 -15.666 1.00 58.75 136 GLY A C 1
ATOM 1091 O O . GLY A 1 136 ? 3.530 -32.504 -16.699 1.00 58.75 136 GLY A O 1
ATOM 1092 N N . LYS A 1 137 ? 3.017 -30.568 -15.706 1.00 70.38 137 LYS A N 1
ATOM 1093 C CA . LYS A 1 137 ? 3.070 -29.765 -16.929 1.00 70.38 137 LYS A CA 1
ATOM 1094 C C . LYS A 1 137 ? 4.510 -29.302 -17.170 1.00 70.38 137 LYS A C 1
ATOM 1096 O O . LYS A 1 137 ? 5.154 -28.827 -16.234 1.00 70.38 137 LYS A O 1
ATOM 1101 N N . PRO A 1 138 ? 5.015 -29.374 -18.414 1.00 77.31 138 PRO A N 1
ATOM 1102 C CA . PRO A 1 138 ? 6.363 -28.920 -18.723 1.00 77.31 138 PRO A CA 1
ATOM 1103 C C . PRO A 1 138 ? 6.513 -27.423 -18.420 1.00 77.31 138 PRO A C 1
ATOM 1105 O O . PRO A 1 138 ? 5.717 -26.595 -18.869 1.00 77.31 138 PRO A O 1
ATOM 1108 N N . LEU A 1 139 ? 7.549 -27.075 -17.655 1.00 80.31 139 LEU A N 1
ATOM 1109 C CA . LEU A 1 139 ? 7.874 -25.693 -17.312 1.00 80.31 139 LEU A CA 1
ATOM 1110 C C . LEU A 1 139 ? 8.431 -24.955 -18.540 1.00 80.31 139 LEU A C 1
ATOM 1112 O O . LEU A 1 139 ? 9.272 -25.483 -19.269 1.00 80.31 139 LEU A O 1
ATOM 1116 N N . ALA A 1 140 ? 8.063 -23.684 -18.717 1.00 88.62 140 ALA A N 1
ATOM 1117 C CA . ALA A 1 140 ? 8.616 -22.816 -19.763 1.00 88.62 140 ALA A CA 1
ATOM 1118 C C . ALA A 1 140 ? 10.028 -22.288 -19.410 1.00 88.62 140 ALA A C 1
ATOM 1120 O O . ALA A 1 140 ? 10.318 -21.098 -19.524 1.00 88.62 140 ALA A O 1
ATOM 1121 N N . ILE A 1 141 ? 10.925 -23.179 -18.975 1.00 87.81 141 ILE A N 1
ATOM 1122 C CA . ILE A 1 141 ? 12.308 -22.873 -18.577 1.00 87.81 141 ILE A CA 1
ATOM 1123 C C . ILE A 1 141 ? 13.102 -22.131 -19.666 1.00 87.81 141 ILE A C 1
ATOM 1125 O O . ILE A 1 141 ? 13.739 -21.135 -19.318 1.00 87.81 141 ILE A O 1
ATOM 1129 N N . PRO A 1 142 ? 13.098 -22.535 -20.959 1.00 93.38 142 PRO A N 1
ATOM 1130 C CA . PRO A 1 142 ? 13.885 -21.821 -21.970 1.00 93.38 142 PRO A CA 1
ATOM 1131 C C . PRO A 1 142 ? 13.403 -20.380 -22.158 1.00 93.38 142 PRO A C 1
ATOM 1133 O O . PRO A 1 142 ? 14.220 -19.475 -22.315 1.00 93.38 142 PRO A O 1
ATOM 1136 N N . TYR A 1 143 ? 12.090 -20.156 -22.063 1.00 92.62 143 TYR A N 1
ATOM 1137 C CA . TYR A 1 143 ? 11.506 -18.819 -22.100 1.00 92.62 143 TYR A CA 1
ATOM 1138 C C . TYR A 1 143 ? 11.941 -17.990 -20.886 1.00 92.62 143 TYR A C 1
ATOM 1140 O O . TYR A 1 143 ? 12.464 -16.891 -21.054 1.00 92.62 143 TYR A O 1
ATOM 1148 N N . ALA A 1 144 ? 11.806 -18.535 -19.673 1.00 91.00 144 ALA A N 1
ATOM 1149 C CA . ALA A 1 144 ? 12.213 -17.847 -18.450 1.00 91.00 144 ALA A CA 1
ATOM 1150 C C . ALA A 1 144 ? 13.704 -17.470 -18.474 1.00 91.00 144 ALA A C 1
ATOM 1152 O O . ALA A 1 144 ? 14.048 -16.318 -18.221 1.00 91.00 144 ALA A O 1
ATOM 1153 N N . ARG A 1 145 ? 14.590 -18.404 -18.852 1.00 90.56 145 ARG A N 1
ATOM 1154 C CA . ARG A 1 145 ? 16.037 -18.151 -18.975 1.00 90.56 145 ARG A CA 1
ATOM 1155 C C . ARG A 1 145 ? 16.343 -17.035 -19.979 1.00 90.56 145 ARG A C 1
ATOM 1157 O O . ARG A 1 145 ? 17.146 -16.158 -19.674 1.00 90.56 145 ARG A O 1
ATOM 1164 N N . ALA A 1 146 ? 15.688 -17.041 -21.143 1.00 91.25 146 ALA A N 1
ATOM 1165 C CA . ALA A 1 146 ? 15.872 -16.002 -22.154 1.00 91.25 146 ALA A CA 1
ATOM 1166 C C . ALA A 1 146 ? 15.444 -14.616 -21.644 1.00 91.25 146 ALA A C 1
ATOM 1168 O O . ALA A 1 146 ? 16.174 -13.648 -21.839 1.00 91.25 146 ALA A O 1
ATOM 1169 N N . VAL A 1 147 ? 14.303 -14.522 -20.951 1.00 91.31 147 VAL A N 1
ATOM 1170 C CA . VAL A 1 147 ? 13.802 -13.256 -20.388 1.00 91.31 147 VAL A CA 1
ATOM 1171 C C . VAL A 1 147 ? 14.690 -12.757 -19.247 1.00 91.31 147 VAL A C 1
ATOM 1173 O O . VAL A 1 147 ? 15.050 -11.582 -19.234 1.00 91.31 147 VAL A O 1
ATOM 1176 N N . HIS A 1 148 ? 15.110 -13.629 -18.326 1.00 88.25 148 HIS A N 1
ATOM 1177 C CA . HIS A 1 148 ? 16.019 -13.249 -17.237 1.00 88.25 148 HIS A CA 1
ATOM 1178 C C . HIS A 1 148 ? 17.369 -12.731 -17.748 1.00 88.25 148 HIS A C 1
ATOM 1180 O O . HIS A 1 148 ? 17.953 -11.859 -17.116 1.00 88.25 148 HIS A O 1
ATOM 1186 N N . GLY A 1 149 ? 17.837 -13.199 -18.911 1.00 89.31 149 GLY A N 1
ATOM 1187 C CA . GLY A 1 149 ? 19.041 -12.670 -19.557 1.00 89.31 149 GLY A CA 1
ATOM 1188 C C . GLY A 1 149 ? 18.894 -11.264 -20.156 1.00 89.31 149 GLY A C 1
ATOM 1189 O O . GLY A 1 149 ? 19.907 -10.653 -20.482 1.00 89.31 149 GLY A O 1
ATOM 1190 N N . MET A 1 150 ? 17.668 -10.750 -20.315 1.00 88.75 150 MET A N 1
ATOM 1191 C CA . MET A 1 150 ? 17.375 -9.435 -20.916 1.00 88.75 150 MET A CA 1
ATOM 1192 C C . MET A 1 150 ? 17.065 -8.335 -19.887 1.00 88.75 150 MET A C 1
ATOM 1194 O O . MET A 1 150 ? 17.115 -7.147 -20.216 1.00 88.75 150 MET A O 1
ATOM 1198 N N . VAL A 1 151 ? 16.695 -8.722 -18.666 1.00 88.31 151 VAL A N 1
ATOM 1199 C CA . VAL A 1 151 ? 16.178 -7.852 -17.595 1.00 88.31 151 VAL A CA 1
ATOM 1200 C C . VAL A 1 151 ? 17.291 -7.607 -16.567 1.00 88.31 151 VAL A C 1
ATOM 1202 O O . VAL A 1 151 ? 18.103 -8.506 -16.348 1.00 88.31 151 VAL A O 1
ATOM 1205 N N . PRO A 1 152 ? 17.388 -6.417 -15.937 1.00 88.25 152 PRO A N 1
ATOM 1206 C CA . PRO A 1 152 ? 18.401 -6.207 -14.911 1.00 88.25 152 PRO A CA 1
ATOM 1207 C C . PRO A 1 152 ? 18.079 -7.076 -13.689 1.00 88.25 152 PRO A C 1
ATOM 1209 O O . PRO A 1 152 ? 16.926 -7.160 -13.267 1.00 88.25 152 PRO A O 1
ATOM 1212 N N . LEU A 1 153 ? 19.100 -7.718 -13.128 1.00 86.38 153 LEU A N 1
ATOM 1213 C CA . LEU A 1 153 ? 18.977 -8.581 -11.956 1.00 86.38 153 LEU A CA 1
ATOM 1214 C C . LEU A 1 153 ? 19.772 -7.982 -10.799 1.00 86.38 153 LEU A C 1
ATOM 1216 O O . LEU A 1 153 ? 20.884 -7.500 -10.991 1.00 86.38 153 LEU A O 1
ATOM 1220 N N . THR A 1 154 ? 19.223 -8.064 -9.592 1.00 87.75 154 THR A N 1
ATOM 1221 C CA . THR A 1 154 ? 19.947 -7.760 -8.354 1.00 87.75 154 THR A CA 1
ATOM 1222 C C . THR A 1 154 ? 20.501 -9.060 -7.790 1.00 87.75 154 THR A C 1
ATOM 1224 O O . THR A 1 154 ? 19.788 -9.822 -7.131 1.00 87.75 154 THR A O 1
ATOM 1227 N N . THR A 1 155 ? 21.753 -9.363 -8.112 1.00 85.50 155 THR A N 1
ATOM 1228 C CA . THR A 1 155 ? 22.403 -10.591 -7.655 1.00 85.50 155 THR A CA 1
ATOM 1229 C C . THR A 1 155 ? 22.809 -10.484 -6.193 1.00 85.50 155 THR A C 1
ATOM 1231 O O . THR A 1 155 ? 23.223 -9.430 -5.715 1.00 85.50 155 THR A O 1
ATOM 1234 N N . LEU A 1 156 ? 22.705 -11.603 -5.480 1.00 89.00 156 LEU A N 1
ATOM 1235 C CA . LEU A 1 156 ? 23.301 -11.737 -4.158 1.00 89.00 156 LEU A CA 1
ATOM 1236 C C . LEU A 1 156 ? 24.765 -12.128 -4.323 1.00 89.00 156 LEU A C 1
ATOM 1238 O O . LEU A 1 156 ? 25.092 -12.989 -5.141 1.00 89.00 156 LEU A O 1
ATOM 1242 N N . ASN A 1 157 ? 25.632 -11.538 -3.512 1.00 88.81 157 ASN A N 1
ATOM 1243 C CA . ASN A 1 157 ? 27.022 -11.943 -3.438 1.00 88.81 157 ASN A CA 1
ATOM 1244 C C . ASN A 1 157 ? 27.095 -13.422 -2.995 1.00 88.81 157 ASN A C 1
ATOM 1246 O O . ASN A 1 157 ? 26.493 -13.780 -1.977 1.00 88.81 157 ASN A O 1
ATOM 1250 N N . PRO A 1 158 ? 27.810 -14.301 -3.721 1.00 90.12 158 PRO A N 1
ATOM 1251 C CA . PRO A 1 158 ? 27.783 -15.744 -3.466 1.00 90.12 158 PRO A CA 1
ATOM 1252 C C . PRO A 1 158 ? 28.343 -16.117 -2.087 1.00 90.12 158 PRO A C 1
ATOM 1254 O O . PRO A 1 158 ? 27.900 -17.094 -1.482 1.00 90.12 158 PRO A O 1
ATOM 1257 N N . THR A 1 159 ? 29.278 -15.319 -1.566 1.00 92.75 159 THR A N 1
ATOM 1258 C CA . THR A 1 159 ? 29.952 -15.574 -0.291 1.00 92.75 159 THR A CA 1
ATOM 1259 C C . THR A 1 159 ? 29.144 -15.035 0.882 1.00 92.75 159 THR A C 1
ATOM 1261 O O . THR A 1 159 ? 28.874 -15.756 1.840 1.00 92.75 159 THR A O 1
ATOM 1264 N N . THR A 1 160 ? 28.742 -13.762 0.826 1.00 90.06 160 THR A N 1
ATOM 1265 C CA . THR A 1 160 ? 28.041 -13.115 1.948 1.00 90.06 160 THR A CA 1
ATOM 1266 C C . THR A 1 160 ? 26.538 -13.385 1.938 1.00 90.06 160 THR A C 1
ATOM 1268 O O . THR A 1 160 ? 25.886 -13.200 2.965 1.00 90.06 160 THR A O 1
ATOM 1271 N N . ARG A 1 161 ? 25.987 -13.821 0.793 1.00 88.31 161 ARG A N 1
ATOM 1272 C CA . ARG A 1 161 ? 24.545 -13.937 0.506 1.00 88.31 161 ARG A CA 1
ATOM 1273 C C . ARG A 1 161 ? 23.773 -12.635 0.728 1.00 88.31 161 ARG A C 1
ATOM 1275 O O . ARG A 1 161 ? 22.555 -12.656 0.888 1.00 88.31 161 ARG A O 1
ATOM 1282 N N . LEU A 1 162 ? 24.482 -11.510 0.745 1.00 87.06 162 LEU A N 1
ATOM 1283 C CA . LEU A 1 162 ? 23.910 -10.176 0.833 1.00 87.06 162 LEU A CA 1
ATOM 1284 C C . LEU A 1 162 ? 23.884 -9.557 -0.565 1.00 87.06 162 LEU A C 1
ATOM 1286 O O . LEU A 1 162 ? 24.768 -9.852 -1.373 1.00 87.06 162 LEU A O 1
ATOM 1290 N N . PRO A 1 163 ? 22.881 -8.728 -0.874 1.00 87.44 163 PRO A N 1
ATOM 1291 C CA . PRO A 1 163 ? 22.883 -7.979 -2.116 1.00 87.44 163 PRO A CA 1
ATOM 1292 C C . PRO A 1 163 ? 23.965 -6.889 -2.070 1.00 87.44 163 PRO A C 1
ATOM 1294 O O . PRO A 1 163 ? 24.208 -6.311 -1.008 1.00 87.44 163 PRO A O 1
ATOM 1297 N N . ASP A 1 164 ? 24.593 -6.602 -3.212 1.00 84.50 164 ASP A N 1
ATOM 1298 C CA . ASP A 1 164 ? 25.570 -5.505 -3.319 1.00 84.50 164 ASP A CA 1
ATOM 1299 C C . ASP A 1 164 ? 24.887 -4.133 -3.154 1.00 84.50 164 ASP A C 1
ATOM 1301 O O . ASP A 1 164 ? 25.434 -3.225 -2.531 1.00 84.50 164 ASP A O 1
ATOM 1305 N N . GLU A 1 165 ? 23.647 -4.015 -3.640 1.00 86.06 165 GLU A N 1
ATOM 1306 C CA . GLU A 1 165 ? 22.770 -2.856 -3.465 1.00 86.06 165 GLU A CA 1
ATOM 1307 C C . GLU A 1 165 ? 21.372 -3.308 -3.014 1.00 86.06 165 GLU A C 1
ATOM 1309 O O . GLU A 1 165 ? 20.891 -4.353 -3.463 1.00 86.06 165 GLU A O 1
ATOM 1314 N N . PRO A 1 166 ? 20.682 -2.556 -2.134 1.00 89.19 166 PRO A N 1
ATOM 1315 C CA . PRO A 1 166 ? 19.319 -2.894 -1.738 1.00 89.19 166 PRO A CA 1
ATOM 1316 C C . PRO A 1 166 ? 18.399 -2.926 -2.966 1.00 89.19 166 PRO A C 1
ATOM 1318 O O . PRO A 1 166 ? 18.400 -1.996 -3.766 1.00 89.19 166 PRO A O 1
ATOM 1321 N N . HIS A 1 167 ? 17.606 -3.993 -3.098 1.00 90.44 167 HIS A N 1
ATOM 1322 C CA . HIS A 1 167 ? 16.720 -4.184 -4.251 1.00 90.44 167 HIS A CA 1
ATOM 1323 C C . HIS A 1 167 ? 15.678 -3.063 -4.375 1.00 90.44 167 HIS A C 1
ATOM 1325 O O . HIS A 1 167 ? 15.478 -2.510 -5.453 1.00 90.44 167 HIS A O 1
ATOM 1331 N N . GLU A 1 168 ? 15.043 -2.721 -3.254 1.00 90.94 168 GLU A N 1
ATOM 1332 C CA . GLU A 1 168 ? 14.044 -1.663 -3.141 1.00 90.94 168 GLU A CA 1
ATOM 1333 C C . GLU A 1 168 ? 13.960 -1.144 -1.696 1.00 90.94 168 GLU A C 1
ATOM 1335 O O . GLU A 1 168 ? 14.511 -1.733 -0.757 1.00 90.94 168 GLU A O 1
ATOM 1340 N N . SER A 1 169 ? 13.270 -0.022 -1.511 1.00 93.19 169 SER A N 1
ATOM 1341 C CA . SER A 1 169 ? 12.948 0.552 -0.206 1.00 93.19 169 SER A CA 1
ATOM 1342 C C . SER A 1 169 ? 11.849 -0.253 0.492 1.00 93.19 169 SER A C 1
ATOM 1344 O O . SER A 1 169 ? 10.677 -0.196 0.143 1.00 93.19 169 SER A O 1
ATOM 1346 N N . ILE A 1 170 ? 12.212 -0.952 1.567 1.00 92.38 170 ILE A N 1
ATOM 1347 C CA . ILE A 1 170 ? 11.269 -1.765 2.362 1.00 92.38 170 ILE A CA 1
ATOM 1348 C C . ILE A 1 170 ? 10.409 -0.959 3.354 1.00 92.38 170 ILE A C 1
ATOM 1350 O O . ILE A 1 170 ? 9.506 -1.506 3.983 1.00 92.38 170 ILE A O 1
ATOM 1354 N N . ASN A 1 171 ? 10.708 0.331 3.535 1.00 92.88 171 ASN A N 1
ATOM 1355 C CA . ASN A 1 171 ? 10.090 1.191 4.553 1.00 92.88 171 ASN A CA 1
ATOM 1356 C C . ASN A 1 171 ? 9.212 2.298 3.954 1.00 92.88 171 ASN A C 1
ATOM 1358 O O . ASN A 1 171 ? 8.882 3.260 4.651 1.00 92.88 171 ASN A O 1
ATOM 1362 N N . ASP A 1 172 ? 8.853 2.187 2.675 1.00 93.56 172 ASP A N 1
ATOM 1363 C CA . ASP A 1 172 ? 8.004 3.179 2.029 1.00 93.56 172 ASP A CA 1
ATOM 1364 C C . ASP A 1 172 ? 6.589 3.159 2.610 1.00 93.56 172 ASP A C 1
ATOM 1366 O O . ASP A 1 172 ? 5.996 2.113 2.880 1.00 93.56 172 ASP A O 1
ATOM 1370 N N . LEU A 1 173 ? 6.053 4.360 2.819 1.00 91.50 173 LEU A N 1
ATOM 1371 C CA . LEU A 1 173 ? 4.734 4.580 3.390 1.00 91.50 173 LEU A CA 1
ATOM 1372 C C . LEU A 1 173 ? 3.801 5.192 2.357 1.00 91.50 173 LEU A C 1
ATOM 1374 O O . LEU A 1 173 ? 4.139 6.167 1.685 1.00 91.50 173 LEU A O 1
ATOM 1378 N N . GLU A 1 174 ? 2.570 4.692 2.324 1.00 90.50 174 GLU A N 1
ATOM 1379 C CA . GLU A 1 174 ? 1.500 5.359 1.596 1.00 90.50 174 GLU A CA 1
ATOM 1380 C C . GLU A 1 174 ? 1.213 6.732 2.212 1.00 90.50 174 GLU A C 1
ATOM 1382 O O . GLU A 1 174 ? 1.019 6.872 3.431 1.00 90.50 174 GLU A O 1
ATOM 1387 N N . GLN A 1 175 ? 1.146 7.749 1.352 1.00 93.19 175 GLN A N 1
ATOM 1388 C CA . GLN A 1 175 ? 0.767 9.096 1.756 1.00 93.19 175 GLN A CA 1
ATOM 1389 C C . GLN A 1 175 ? -0.725 9.123 2.088 1.00 93.19 175 GLN A C 1
ATOM 1391 O O . GLN A 1 175 ? -1.580 8.856 1.243 1.00 93.19 175 GLN A O 1
ATOM 1396 N N . HIS A 1 176 ? -1.048 9.442 3.338 1.00 94.06 176 HIS A N 1
ATOM 1397 C CA . HIS A 1 176 ? -2.431 9.490 3.784 1.00 94.06 176 HIS A CA 1
ATOM 1398 C C . HIS A 1 176 ? -3.062 10.847 3.425 1.00 94.06 176 HIS A C 1
ATOM 1400 O O . HIS A 1 176 ? -2.432 11.872 3.664 1.00 94.06 176 HIS A O 1
ATOM 1406 N N . PRO A 1 177 ? -4.325 10.926 2.963 1.00 95.25 177 PRO A N 1
ATOM 1407 C CA . PRO A 1 177 ? -4.929 12.205 2.572 1.00 95.25 177 PRO A CA 1
ATOM 1408 C C . PRO A 1 177 ? -4.941 13.284 3.666 1.00 95.25 177 PRO A C 1
ATOM 1410 O O . PRO A 1 177 ? -4.913 14.475 3.368 1.00 95.25 177 PRO A O 1
ATOM 1413 N N . LEU A 1 178 ? -4.951 12.877 4.942 1.00 95.00 178 LEU A N 1
ATOM 1414 C CA . LEU A 1 178 ? -4.861 13.807 6.078 1.00 95.00 178 LEU A CA 1
ATOM 1415 C C . LEU A 1 178 ? -3.518 14.546 6.168 1.00 95.00 178 LEU A C 1
ATOM 1417 O O . LEU A 1 178 ? -3.464 15.574 6.831 1.00 95.00 178 LEU A O 1
ATOM 1421 N N . THR A 1 179 ? -2.457 14.053 5.524 1.00 95.06 179 THR A N 1
ATOM 1422 C CA . THR A 1 179 ? -1.128 14.686 5.542 1.00 95.06 179 THR A CA 1
ATOM 1423 C C . THR A 1 179 ? -0.880 15.608 4.348 1.00 95.06 179 THR A C 1
ATOM 1425 O O . THR A 1 179 ? 0.166 16.240 4.289 1.00 95.06 179 THR A O 1
ATOM 1428 N N . PHE A 1 180 ? -1.806 15.692 3.385 1.00 95.62 180 PHE A N 1
ATOM 1429 C CA . PHE A 1 180 ? -1.706 16.619 2.252 1.00 95.62 180 PHE A CA 1
ATOM 1430 C C . PHE A 1 180 ? -1.798 18.114 2.603 1.00 95.62 180 PHE A C 1
ATOM 1432 O O . PHE A 1 180 ? -1.096 18.892 1.953 1.00 95.62 180 PHE A O 1
ATOM 1439 N N . PRO A 1 181 ? -2.646 18.575 3.549 1.00 95.62 181 PRO A N 1
ATOM 1440 C CA . PRO A 1 181 ? -2.722 19.999 3.845 1.00 95.62 181 PRO A CA 1
ATOM 1441 C C . PRO A 1 181 ? -1.433 20.500 4.507 1.00 95.62 181 PRO A C 1
ATOM 1443 O O . PRO A 1 181 ? -0.875 19.856 5.395 1.00 95.62 181 PRO A O 1
ATOM 1446 N N . GLN A 1 182 ? -1.000 21.698 4.114 1.00 96.88 182 GLN A N 1
ATOM 1447 C CA . GLN A 1 182 ? 0.073 22.419 4.791 1.00 96.88 182 GLN A CA 1
ATOM 1448 C C . GLN A 1 182 ? -0.464 23.020 6.096 1.00 96.88 182 GLN A C 1
ATOM 1450 O O . GLN A 1 182 ? -1.393 23.827 6.072 1.00 96.88 182 GLN A O 1
ATOM 1455 N N . ILE A 1 183 ? 0.115 22.630 7.233 1.00 95.88 183 ILE A N 1
ATOM 1456 C CA . ILE A 1 183 ? -0.321 23.070 8.563 1.00 95.88 183 ILE A CA 1
ATOM 1457 C C . ILE A 1 183 ? 0.852 23.722 9.292 1.00 95.88 183 ILE A C 1
ATOM 1459 O O . ILE A 1 183 ? 1.915 23.123 9.429 1.00 95.88 183 ILE A O 1
ATOM 1463 N N . PHE A 1 184 ? 0.623 24.925 9.815 1.00 96.38 184 PHE A N 1
ATOM 1464 C CA . PHE A 1 184 ? 1.502 25.587 10.775 1.00 96.38 184 PHE A CA 1
ATOM 1465 C C . PHE A 1 184 ? 0.806 25.560 12.134 1.00 96.38 184 PHE A C 1
ATOM 1467 O O . PHE A 1 184 ? -0.128 26.323 12.375 1.00 96.38 184 PHE A O 1
ATOM 1474 N N . TYR A 1 185 ? 1.195 24.616 12.989 1.00 95.25 185 TYR A N 1
ATOM 1475 C CA . TYR A 1 185 ? 0.530 24.390 14.268 1.00 95.25 185 TYR A CA 1
ATOM 1476 C C . TYR A 1 185 ? 1.165 25.255 15.371 1.00 95.25 185 TYR A C 1
ATOM 1478 O O . TYR A 1 185 ? 2.364 25.109 15.617 1.00 95.25 185 TYR A O 1
ATOM 1486 N N . PRO A 1 186 ? 0.410 26.148 16.042 1.00 95.50 186 PRO A N 1
ATOM 1487 C CA . PRO A 1 186 ? 0.947 26.948 17.137 1.00 95.50 186 PRO A CA 1
ATOM 1488 C C . PRO A 1 186 ? 1.143 26.068 18.378 1.00 95.50 186 PRO A C 1
ATOM 1490 O O . PRO A 1 186 ? 0.181 25.598 18.985 1.00 95.50 186 PRO A O 1
ATOM 1493 N N . ALA A 1 187 ? 2.397 25.840 18.751 1.00 93.50 187 ALA A N 1
ATOM 1494 C CA . ALA A 1 187 ? 2.787 25.132 19.965 1.00 93.50 187 ALA A CA 1
ATOM 1495 C C . ALA A 1 187 ? 3.479 26.088 20.950 1.00 93.50 187 ALA A C 1
ATOM 1497 O O . ALA A 1 187 ? 3.957 27.152 20.558 1.00 93.50 187 ALA A O 1
ATOM 1498 N N . SER A 1 188 ? 3.527 25.703 22.230 1.00 94.62 188 SER A N 1
ATOM 1499 C CA . SER A 1 188 ? 4.353 26.398 23.227 1.00 94.62 188 SER A CA 1
ATOM 1500 C C . SER A 1 188 ? 5.821 26.395 22.792 1.00 94.62 188 SER A C 1
ATOM 1502 O O . SER A 1 188 ? 6.287 25.400 22.239 1.00 94.62 188 SER A O 1
ATOM 1504 N N . GLU A 1 189 ? 6.552 27.468 23.091 1.00 95.38 189 GLU A N 1
ATOM 1505 C CA . GLU A 1 189 ? 7.974 27.622 22.742 1.00 95.38 189 GLU A CA 1
ATOM 1506 C C . GLU A 1 189 ? 8.866 26.508 23.307 1.00 95.38 189 GLU A C 1
ATOM 1508 O O . GLU A 1 189 ? 9.853 26.119 22.690 1.00 95.38 189 GLU A O 1
ATOM 1513 N N . SER A 1 190 ? 8.493 25.968 24.465 1.00 92.81 190 SER A N 1
ATOM 1514 C CA . SER A 1 190 ? 9.224 24.918 25.172 1.00 92.81 190 SER A CA 1
ATOM 1515 C C . SER A 1 190 ? 8.725 23.506 24.864 1.00 92.81 190 SER A C 1
ATOM 1517 O O . SER A 1 190 ? 9.240 22.541 25.425 1.00 92.81 190 SER A O 1
ATOM 1519 N N . ARG A 1 191 ? 7.704 23.351 24.012 1.00 89.62 191 ARG A N 1
ATOM 1520 C CA . ARG A 1 191 ? 7.110 22.038 23.749 1.00 89.62 191 ARG A CA 1
ATOM 1521 C C . ARG A 1 191 ? 7.985 21.225 22.796 1.00 89.62 191 ARG A C 1
ATOM 1523 O O . ARG A 1 191 ? 8.228 21.646 21.667 1.00 89.62 191 ARG A O 1
ATOM 1530 N N . ALA A 1 192 ? 8.341 20.008 23.206 1.00 90.44 192 ALA A N 1
ATOM 1531 C CA . ALA A 1 192 ? 8.872 18.991 22.306 1.00 90.44 192 ALA A CA 1
ATOM 1532 C C . ALA A 1 192 ? 7.740 18.475 21.402 1.00 90.44 192 ALA A C 1
ATOM 1534 O O . ALA A 1 192 ? 6.851 17.756 21.843 1.00 90.44 192 ALA A O 1
ATOM 1535 N N . PHE A 1 193 ? 7.712 18.917 20.143 1.00 92.56 193 PHE A N 1
ATOM 1536 C CA . PHE A 1 193 ? 6.671 18.518 19.194 1.00 92.56 193 PHE A CA 1
ATOM 1537 C C . PHE A 1 193 ? 7.094 17.266 18.417 1.00 92.56 193 PHE A C 1
ATOM 1539 O O . PHE A 1 193 ? 7.977 17.323 17.557 1.00 92.56 193 PHE A O 1
ATOM 1546 N N . ASN A 1 194 ? 6.440 16.138 18.702 1.00 92.56 194 ASN A N 1
ATOM 1547 C CA . ASN A 1 194 ? 6.844 14.822 18.205 1.00 92.56 194 ASN A CA 1
ATOM 1548 C C . ASN A 1 194 ? 6.066 14.351 16.963 1.00 92.56 194 ASN A C 1
ATOM 1550 O O . ASN A 1 194 ? 5.057 14.921 16.547 1.00 92.56 194 ASN A O 1
ATOM 1554 N N . ARG A 1 195 ? 6.505 13.234 16.364 1.00 93.38 195 ARG A N 1
ATOM 1555 C CA . ARG A 1 195 ? 5.797 12.587 15.235 1.00 93.38 195 ARG A CA 1
ATOM 1556 C C . ARG A 1 195 ? 4.398 12.101 15.625 1.00 93.38 195 ARG A C 1
ATOM 1558 O O . ARG A 1 195 ? 3.487 12.124 14.798 1.00 93.38 195 ARG A O 1
ATOM 1565 N N . THR A 1 196 ? 4.236 11.660 16.871 1.00 93.06 196 THR A N 1
ATOM 1566 C CA . THR A 1 196 ? 2.944 11.301 17.473 1.00 93.06 196 THR A CA 1
ATOM 1567 C C . THR A 1 196 ? 2.008 12.507 17.483 1.00 93.06 196 THR A C 1
ATOM 1569 O O . THR A 1 196 ? 0.879 12.401 17.004 1.00 93.06 196 THR A O 1
ATOM 1572 N N . ASP A 1 197 ? 2.500 13.669 17.918 1.00 94.19 197 ASP A N 1
ATOM 1573 C CA . ASP A 1 197 ? 1.747 14.926 17.913 1.00 94.19 197 ASP A CA 1
ATOM 1574 C C . ASP A 1 197 ? 1.370 15.365 16.505 1.00 94.19 197 ASP A C 1
ATOM 1576 O O . ASP A 1 197 ? 0.218 15.718 16.260 1.00 94.19 197 ASP A O 1
ATOM 1580 N N . ALA A 1 198 ? 2.301 15.280 15.553 1.00 94.62 198 ALA A N 1
ATOM 1581 C CA . ALA A 1 198 ? 2.026 15.599 14.156 1.00 94.62 198 ALA A CA 1
ATOM 1582 C C . ALA A 1 198 ? 0.867 14.751 13.596 1.00 94.62 198 ALA A C 1
ATOM 1584 O O . ALA A 1 198 ? -0.060 15.292 12.991 1.00 94.62 198 ALA A O 1
ATOM 1585 N N . GLY A 1 199 ? 0.865 13.435 13.853 1.00 93.94 199 GLY A N 1
ATOM 1586 C CA . GLY A 1 199 ? -0.230 12.538 13.461 1.00 93.94 199 GLY A CA 1
ATOM 1587 C C . GLY A 1 199 ? -1.582 12.945 14.060 1.00 93.94 199 GLY A C 1
ATOM 1588 O O . GLY A 1 199 ? -2.606 12.968 13.363 1.00 93.94 199 GLY A O 1
ATOM 1589 N N . ARG A 1 200 ? -1.587 13.365 15.331 1.00 94.56 200 ARG A N 1
ATOM 1590 C CA . ARG A 1 200 ? -2.782 13.898 16.003 1.00 94.56 200 ARG A CA 1
ATOM 1591 C C . ARG A 1 200 ? -3.257 15.204 15.372 1.00 94.56 200 ARG A C 1
ATOM 1593 O O . ARG A 1 200 ? -4.443 15.318 15.065 1.00 94.56 200 ARG A O 1
ATOM 1600 N N . VAL A 1 201 ? -2.345 16.137 15.095 1.00 95.75 201 VAL A N 1
ATOM 1601 C CA . VAL A 1 201 ? -2.649 17.423 14.446 1.00 95.75 201 VAL A CA 1
ATOM 1602 C C . VAL A 1 201 ? -3.285 17.214 13.071 1.00 95.75 201 VAL A C 1
ATOM 1604 O O . VAL A 1 201 ? -4.345 17.780 12.811 1.00 95.75 201 VAL A O 1
ATOM 1607 N N . PHE A 1 202 ? -2.729 16.337 12.227 1.00 95.44 202 PHE A N 1
ATOM 1608 C CA . PHE A 1 202 ? -3.329 16.002 10.924 1.00 95.44 202 PHE A CA 1
ATOM 1609 C C . PHE A 1 202 ? -4.740 15.413 11.041 1.00 95.44 202 PHE A C 1
ATOM 1611 O O . PHE A 1 202 ? -5.567 15.555 10.141 1.00 95.44 202 PHE A O 1
ATOM 1618 N N . SER A 1 203 ? -5.030 14.756 12.160 1.00 93.56 203 SER A N 1
ATOM 1619 C CA . SER A 1 203 ? -6.330 14.138 12.427 1.00 93.56 203 SER A CA 1
ATOM 1620 C C . SER A 1 203 ? -7.336 15.085 13.075 1.00 93.56 203 SER A C 1
ATOM 1622 O O . SER A 1 203 ? -8.496 14.708 13.239 1.00 93.56 203 SER A O 1
ATOM 1624 N N . GLY A 1 204 ? -6.907 16.286 13.477 1.00 92.62 204 GLY A N 1
ATOM 1625 C CA . GLY A 1 204 ? -7.689 17.165 14.345 1.00 92.62 204 GLY A CA 1
ATOM 1626 C C . GLY A 1 204 ? -7.951 16.556 15.728 1.00 92.62 204 GLY A C 1
ATOM 1627 O O . GLY A 1 204 ? -8.945 16.891 16.369 1.00 92.62 204 GLY A O 1
ATOM 1628 N N . ALA A 1 205 ? -7.102 15.623 16.165 1.00 94.00 205 ALA A N 1
ATOM 1629 C CA . ALA A 1 205 ? -7.188 15.008 17.479 1.00 94.00 205 ALA A CA 1
ATOM 1630 C C . ALA A 1 205 ? -6.682 15.987 18.556 1.00 94.00 205 ALA A C 1
ATOM 1632 O O . ALA A 1 205 ? -5.735 16.738 18.302 1.00 94.00 205 ALA A O 1
ATOM 1633 N N . PRO A 1 206 ? -7.278 15.985 19.763 1.00 92.69 206 PRO A N 1
ATOM 1634 C CA . PRO A 1 206 ? -6.773 16.767 20.876 1.00 92.69 206 PRO A CA 1
ATOM 1635 C C . PRO A 1 206 ? -5.390 16.258 21.281 1.00 92.69 206 PRO A C 1
ATOM 1637 O O . PRO A 1 206 ? -5.046 15.099 21.032 1.00 92.69 206 PRO A O 1
ATOM 1640 N N . ARG A 1 207 ? -4.617 17.125 21.931 1.00 91.69 207 ARG A N 1
ATOM 1641 C CA . ARG A 1 207 ? -3.318 16.791 22.522 1.00 91.69 207 ARG A CA 1
ATOM 1642 C C . ARG A 1 207 ? -3.435 15.593 23.483 1.00 91.69 207 ARG A C 1
ATOM 1644 O O . ARG A 1 207 ? -4.505 15.370 24.052 1.00 91.69 207 ARG A O 1
ATOM 1651 N N . LEU A 1 208 ? -2.360 14.815 23.611 1.00 91.94 208 LEU A N 1
ATOM 1652 C CA . LEU A 1 208 ? -2.245 13.787 24.650 1.00 91.94 208 LEU A CA 1
ATOM 1653 C C . LEU A 1 208 ? -2.154 14.440 26.040 1.00 91.94 208 LEU A C 1
ATOM 1655 O O . LEU A 1 208 ? -1.944 15.648 26.149 1.00 91.94 208 LEU A O 1
ATOM 1659 N N . SER A 1 209 ? -2.356 13.666 27.107 1.00 92.12 209 SER A N 1
ATOM 1660 C CA . SER A 1 209 ? -2.077 14.183 28.452 1.00 92.12 209 SER A CA 1
ATOM 1661 C C . SER A 1 209 ? -0.570 14.341 28.662 1.00 92.12 209 SER A C 1
ATOM 1663 O O . SER A 1 209 ? 0.214 13.606 28.063 1.00 92.12 209 SER A O 1
ATOM 1665 N N . ASP A 1 210 ? -0.160 15.254 29.545 1.00 89.62 210 ASP A N 1
ATOM 1666 C CA . ASP A 1 210 ? 1.264 15.478 29.841 1.00 89.62 210 ASP A CA 1
ATOM 1667 C C . ASP A 1 210 ? 1.956 14.186 30.319 1.00 89.62 210 ASP A C 1
ATOM 1669 O O . ASP A 1 210 ? 3.084 13.909 29.937 1.00 89.62 210 ASP A O 1
ATOM 1673 N N . GLU A 1 211 ? 1.258 13.332 31.076 1.00 89.25 211 GLU A N 1
ATOM 1674 C CA . GLU A 1 211 ? 1.758 12.009 31.486 1.00 89.25 211 GLU A CA 1
ATOM 1675 C C . GLU A 1 211 ? 2.061 11.097 30.290 1.00 89.25 211 GLU A C 1
ATOM 1677 O O . GLU A 1 211 ? 3.075 10.401 30.268 1.00 89.25 211 GLU A O 1
ATOM 1682 N N . GLN A 1 212 ? 1.181 11.093 29.286 1.00 87.56 212 GLN A N 1
ATOM 1683 C CA . GLN A 1 212 ? 1.346 10.284 28.081 1.00 87.56 212 GLN A CA 1
ATOM 1684 C C . GLN A 1 212 ? 2.461 10.827 27.191 1.00 87.56 212 GLN A C 1
ATOM 1686 O O . GLN A 1 212 ? 3.195 10.042 26.598 1.00 87.56 212 GLN A O 1
ATOM 1691 N N . GLU A 1 213 ? 2.587 12.148 27.089 1.00 85.88 213 GLU A N 1
ATOM 1692 C CA . GLU A 1 213 ? 3.673 12.781 26.342 1.00 85.88 213 GLU A CA 1
ATOM 1693 C C . GLU A 1 213 ? 5.023 12.515 27.005 1.00 85.88 213 GLU A C 1
ATOM 1695 O O . GLU A 1 213 ? 5.923 12.010 26.338 1.00 85.88 213 GLU A O 1
ATOM 1700 N N . ASN A 1 214 ? 5.120 12.702 28.323 1.00 86.25 214 ASN A N 1
ATOM 1701 C CA . ASN A 1 214 ? 6.329 12.388 29.080 1.00 86.25 214 ASN A CA 1
ATOM 1702 C C . ASN A 1 214 ? 6.700 10.904 28.949 1.00 86.25 214 ASN A C 1
ATOM 1704 O O . ASN A 1 214 ? 7.860 10.580 28.729 1.00 86.25 214 ASN A O 1
ATOM 1708 N N . ALA A 1 215 ? 5.725 9.987 28.989 1.00 86.12 215 ALA A N 1
ATOM 1709 C CA . ALA A 1 215 ? 5.987 8.561 28.786 1.00 86.12 215 ALA A CA 1
ATOM 1710 C C . ALA A 1 215 ? 6.518 8.233 27.376 1.00 86.12 215 ALA A C 1
ATOM 1712 O O . ALA A 1 215 ? 7.273 7.274 27.203 1.00 86.12 215 ALA A O 1
ATOM 1713 N N . ILE A 1 216 ? 6.122 8.999 26.357 1.00 83.00 216 ILE A N 1
ATOM 1714 C CA . ILE A 1 216 ? 6.661 8.865 24.998 1.00 83.00 216 ILE A CA 1
ATOM 1715 C C . ILE A 1 216 ? 8.083 9.439 24.940 1.00 83.00 216 ILE A C 1
ATOM 1717 O O . ILE A 1 216 ? 8.967 8.791 24.377 1.00 83.00 216 ILE A O 1
ATOM 1721 N N . ASP A 1 217 ? 8.310 10.605 25.546 1.00 80.69 217 ASP A N 1
ATOM 1722 C CA . ASP A 1 217 ? 9.606 11.293 25.571 1.00 80.69 217 ASP A CA 1
ATOM 1723 C C . ASP A 1 217 ? 10.672 10.506 26.345 1.00 80.69 217 ASP A C 1
ATOM 1725 O O . ASP A 1 217 ? 11.812 10.384 25.898 1.00 80.69 217 ASP A O 1
ATOM 1729 N N . GLU A 1 218 ? 10.289 9.890 27.463 1.00 81.88 218 GLU A N 1
ATOM 1730 C CA . GLU A 1 218 ? 11.138 9.001 28.264 1.00 81.88 218 GLU A CA 1
ATOM 1731 C C . GLU A 1 218 ? 11.360 7.632 27.597 1.00 81.88 218 GLU A C 1
ATOM 1733 O O . GLU A 1 218 ? 12.151 6.817 28.074 1.00 81.88 218 GLU A O 1
ATOM 1738 N N . GLY A 1 219 ? 10.667 7.350 26.488 1.00 78.44 219 GLY A N 1
ATOM 1739 C CA . GLY A 1 219 ? 10.753 6.077 25.775 1.00 78.44 219 GLY A CA 1
ATOM 1740 C C . GLY A 1 219 ? 10.048 4.911 26.477 1.00 78.44 219 GLY A C 1
ATOM 1741 O O . GLY A 1 219 ? 10.198 3.770 26.040 1.00 78.44 219 GLY A O 1
ATOM 1742 N N . ALA A 1 220 ? 9.258 5.174 27.523 1.00 78.56 220 ALA A N 1
ATOM 1743 C CA . ALA A 1 220 ? 8.447 4.167 28.206 1.00 78.56 220 ALA A CA 1
ATOM 1744 C C . ALA A 1 220 ? 7.342 3.603 27.295 1.00 78.56 220 ALA A C 1
ATOM 1746 O O . ALA A 1 220 ? 7.000 2.423 27.386 1.00 78.56 220 ALA A O 1
ATOM 1747 N N . HIS A 1 221 ? 6.811 4.426 26.384 1.00 80.44 221 HIS A N 1
ATOM 1748 C CA . HIS A 1 221 ? 5.860 4.004 25.360 1.00 80.44 221 HIS A CA 1
ATOM 1749 C C . HIS A 1 221 ? 6.379 4.318 23.953 1.00 80.44 221 HIS A C 1
ATOM 1751 O O . HIS A 1 221 ? 6.349 5.456 23.480 1.00 80.44 221 HIS A O 1
ATOM 1757 N N . GLU A 1 222 ? 6.821 3.284 23.241 1.00 85.06 222 GLU A N 1
ATOM 1758 C CA . GLU A 1 222 ? 7.393 3.459 21.912 1.00 85.06 222 GLU A CA 1
ATOM 1759 C C . GLU A 1 222 ? 6.317 3.560 20.827 1.00 85.06 222 GLU A C 1
ATOM 1761 O O . GLU A 1 222 ? 5.500 2.659 20.636 1.00 85.06 222 GLU A O 1
ATOM 1766 N N . ALA A 1 223 ? 6.381 4.634 20.038 1.00 84.88 223 ALA A N 1
ATOM 1767 C CA . ALA A 1 223 ? 5.430 4.917 18.966 1.00 84.88 223 ALA A CA 1
ATOM 1768 C C . ALA A 1 223 ? 5.252 3.763 17.962 1.00 84.88 223 ALA A C 1
ATOM 1770 O O . ALA A 1 223 ? 4.147 3.559 17.471 1.00 84.88 223 ALA A O 1
ATOM 1771 N N . TRP A 1 224 ? 6.306 2.996 17.666 1.00 89.12 224 TRP A N 1
ATOM 1772 C CA . TRP A 1 224 ? 6.254 1.889 16.701 1.00 89.12 224 TRP A CA 1
ATOM 1773 C C . TRP A 1 224 ? 5.469 0.664 17.201 1.00 89.12 224 TRP A C 1
ATOM 1775 O O . TRP A 1 224 ? 5.043 -0.158 16.393 1.00 89.12 224 TRP A O 1
ATOM 1785 N N . GLN A 1 225 ? 5.254 0.533 18.515 1.00 89.50 225 GLN A N 1
ATOM 1786 C CA . GLN A 1 225 ? 4.491 -0.575 19.101 1.00 89.50 225 GLN A CA 1
ATOM 1787 C C . GLN A 1 225 ? 2.975 -0.314 19.095 1.00 89.50 225 GLN A C 1
ATOM 1789 O O . GLN A 1 225 ? 2.170 -1.247 19.188 1.00 89.50 225 GLN A O 1
ATOM 1794 N N . ASP A 1 226 ? 2.572 0.951 18.972 1.00 87.56 226 ASP A N 1
ATOM 1795 C CA . ASP A 1 226 ? 1.176 1.367 19.030 1.00 87.56 226 ASP A CA 1
ATOM 1796 C C . ASP A 1 226 ? 0.463 1.167 17.691 1.00 87.56 226 ASP A C 1
ATOM 1798 O O . ASP A 1 226 ? 0.379 2.059 16.845 1.00 87.56 226 ASP A O 1
ATOM 1802 N N . SER A 1 227 ? -0.081 -0.033 17.517 1.00 85.38 227 SER A N 1
ATOM 1803 C CA . SER A 1 227 ? -0.886 -0.431 16.357 1.00 85.38 227 SER A CA 1
ATOM 1804 C C . SER A 1 227 ? -2.394 -0.245 16.564 1.00 85.38 227 SER A C 1
ATOM 1806 O O . SER A 1 227 ? -3.182 -0.506 15.653 1.00 85.38 227 SER A O 1
ATOM 1808 N N . ARG A 1 228 ? -2.838 0.184 17.754 1.00 88.50 228 ARG A N 1
ATOM 1809 C CA . ARG A 1 228 ? -4.268 0.235 18.087 1.00 88.50 228 ARG A CA 1
ATOM 1810 C C . ARG A 1 228 ? -4.891 1.525 17.553 1.00 88.50 228 ARG A C 1
ATOM 1812 O O . ARG A 1 228 ? -4.495 2.604 17.994 1.00 88.50 228 ARG A O 1
ATOM 1819 N N . PRO A 1 229 ? -5.881 1.462 16.643 1.00 89.38 229 PRO A N 1
ATOM 1820 C CA . PRO A 1 229 ? -6.515 2.668 16.129 1.00 89.38 229 PRO A CA 1
ATOM 1821 C C . PRO A 1 229 ? -7.279 3.380 17.250 1.00 89.38 229 PRO A C 1
ATOM 1823 O O . PRO A 1 229 ? -8.148 2.798 17.896 1.00 89.38 229 PRO A O 1
ATOM 1826 N N . GLU A 1 230 ? -6.964 4.653 17.467 1.00 91.88 230 GLU A N 1
ATOM 1827 C CA . GLU A 1 230 ? -7.723 5.524 18.363 1.00 91.88 230 GLU A CA 1
ATOM 1828 C C . GLU A 1 230 ? -8.865 6.158 17.572 1.00 91.88 230 GLU A C 1
ATOM 1830 O O . GLU A 1 230 ? -8.669 6.616 16.444 1.00 91.88 230 GLU A O 1
ATOM 1835 N N . ILE A 1 231 ? -10.064 6.169 18.149 1.00 92.31 231 ILE A N 1
ATOM 1836 C CA . ILE A 1 231 ? -11.265 6.705 17.514 1.00 92.31 231 ILE A CA 1
ATOM 1837 C C . ILE A 1 231 ? -11.713 7.931 18.301 1.00 92.31 231 ILE A C 1
ATOM 1839 O O . ILE A 1 231 ? -11.913 7.858 19.510 1.00 92.31 231 ILE A O 1
ATOM 1843 N N . ILE A 1 232 ? -11.903 9.046 17.601 1.00 92.00 232 ILE A N 1
ATOM 1844 C CA . ILE A 1 232 ? -12.318 10.325 18.180 1.00 92.00 232 ILE A CA 1
ATOM 1845 C C . ILE A 1 232 ? -13.590 10.802 17.495 1.00 92.00 232 ILE A C 1
ATOM 1847 O O . ILE A 1 232 ? -13.811 10.549 16.313 1.00 92.00 232 ILE A O 1
ATOM 1851 N N . GLY A 1 233 ? -14.424 11.526 18.234 1.00 88.44 233 GLY A N 1
ATOM 1852 C CA . GLY A 1 233 ? -15.615 12.185 17.713 1.00 88.44 233 GLY A CA 1
ATOM 1853 C C . GLY A 1 233 ? -16.889 11.696 18.382 1.00 88.44 233 GLY A C 1
ATOM 1854 O O . GLY A 1 233 ? -16.880 10.855 19.278 1.00 88.44 233 GLY A O 1
ATOM 1855 N N . ARG A 1 234 ? -18.012 12.267 17.953 1.00 87.69 234 ARG A N 1
ATOM 1856 C CA . ARG A 1 234 ? -19.337 11.892 18.456 1.00 87.69 234 ARG A CA 1
ATOM 1857 C C . ARG A 1 234 ? -19.826 10.619 17.757 1.00 87.69 234 ARG A C 1
ATOM 1859 O O . ARG A 1 234 ? -19.436 10.389 16.609 1.00 87.69 234 ARG A O 1
ATOM 1866 N N . PRO A 1 235 ? -20.725 9.835 18.379 1.00 80.00 235 PRO A N 1
ATOM 1867 C CA . PRO A 1 235 ? -21.390 8.722 17.705 1.00 80.00 235 PRO A CA 1
ATOM 1868 C C . PRO A 1 235 ? -21.968 9.165 16.348 1.00 80.00 235 PRO A C 1
ATOM 1870 O O . PRO A 1 235 ? -22.686 10.160 16.269 1.00 80.00 235 PRO A O 1
ATOM 1873 N N . GLY A 1 236 ? -21.597 8.469 15.270 1.00 76.56 236 GLY A N 1
ATOM 1874 C CA . GLY A 1 236 ? -21.982 8.796 13.888 1.00 76.56 236 GLY A CA 1
ATOM 1875 C C . GLY A 1 236 ? -21.015 9.713 13.119 1.00 76.56 236 GLY A C 1
ATOM 1876 O O . GLY A 1 236 ? -21.038 9.700 11.895 1.00 76.56 236 GLY A O 1
ATOM 1877 N N . HIS A 1 237 ? -20.129 10.446 13.802 1.00 82.81 237 HIS A N 1
ATOM 1878 C CA . HIS A 1 237 ? -19.091 11.306 13.202 1.00 82.81 237 HIS A CA 1
ATOM 1879 C C . HIS A 1 237 ? -17.703 10.974 13.763 1.00 82.81 237 HIS A C 1
ATOM 1881 O O . HIS A 1 237 ? -16.897 11.855 14.067 1.00 82.81 237 HIS A O 1
ATOM 1887 N N . THR A 1 238 ? -17.440 9.685 13.952 1.00 87.00 238 THR A N 1
ATOM 1888 C CA . THR A 1 238 ? -16.164 9.190 14.459 1.00 87.00 238 THR A CA 1
ATOM 1889 C C . THR A 1 238 ? -15.107 9.179 13.361 1.00 87.00 238 THR A C 1
ATOM 1891 O O . THR A 1 238 ? -15.390 8.797 12.225 1.00 87.00 238 THR A O 1
ATOM 1894 N N . ARG A 1 239 ? -13.873 9.549 13.696 1.00 89.38 239 ARG A N 1
ATOM 1895 C CA . ARG A 1 239 ? -12.706 9.478 12.812 1.00 89.38 239 ARG A CA 1
ATOM 1896 C C . ARG A 1 239 ? -11.561 8.804 13.554 1.00 89.38 239 ARG A C 1
ATOM 1898 O O . ARG A 1 239 ? -11.425 8.954 14.765 1.00 89.38 239 ARG A O 1
ATOM 1905 N N . THR A 1 240 ? -10.751 8.050 12.826 1.00 93.19 240 THR A N 1
ATOM 1906 C CA . THR A 1 240 ? -9.551 7.413 13.370 1.00 93.19 240 THR A CA 1
ATOM 1907 C C . THR A 1 240 ? -8.400 8.407 13.410 1.00 93.19 240 THR A C 1
ATOM 1909 O O . THR A 1 240 ? -8.173 9.122 12.431 1.00 93.19 240 THR A O 1
ATOM 1912 N N . VAL A 1 241 ? -7.651 8.421 14.507 1.00 94.88 241 VAL A N 1
ATOM 1913 C CA . VAL A 1 241 ? -6.421 9.206 14.623 1.00 94.88 241 VAL A CA 1
ATOM 1914 C C . VAL A 1 241 ? -5.326 8.563 13.783 1.00 94.88 241 VAL A C 1
ATOM 1916 O O . VAL A 1 241 ? -5.055 7.366 13.888 1.00 94.88 241 VAL A O 1
ATOM 1919 N N . LEU A 1 242 ? -4.684 9.374 12.953 1.00 94.25 242 LEU A N 1
ATOM 1920 C CA . LEU A 1 242 ? -3.509 9.015 12.186 1.00 94.25 242 LEU A CA 1
ATOM 1921 C C . LEU A 1 242 ? -2.341 8.746 13.138 1.00 94.25 242 LEU A C 1
ATOM 1923 O O . LEU A 1 242 ? -1.842 9.646 13.814 1.00 94.25 242 LEU A O 1
ATOM 1927 N N . LYS A 1 243 ? -1.900 7.491 13.161 1.00 93.50 243 LYS A N 1
ATOM 1928 C CA . LYS A 1 243 ? -0.690 7.077 13.870 1.00 93.50 243 LYS A CA 1
ATOM 1929 C C . LYS A 1 243 ? 0.567 7.637 13.191 1.00 93.50 243 LYS A C 1
ATOM 1931 O O . LYS A 1 243 ? 0.539 7.882 11.979 1.00 93.50 243 LYS A O 1
ATOM 1936 N N . PRO A 1 244 ? 1.662 7.839 13.946 1.00 93.81 244 PRO A N 1
ATOM 1937 C CA . PRO A 1 244 ? 2.930 8.293 13.383 1.00 93.81 244 PRO A CA 1
ATOM 1938 C C . PRO A 1 244 ? 3.462 7.313 12.333 1.00 93.81 244 PRO A C 1
ATOM 1940 O O . PRO A 1 244 ? 3.097 6.135 12.314 1.00 93.81 244 PRO A O 1
ATOM 1943 N N . ALA A 1 245 ? 4.369 7.802 11.484 1.00 93.19 245 ALA A N 1
ATOM 1944 C CA . ALA A 1 245 ? 5.046 6.999 10.466 1.00 93.19 245 ALA A CA 1
ATOM 1945 C C . ALA A 1 245 ? 5.648 5.710 11.054 1.00 93.19 245 ALA A C 1
ATOM 1947 O O . ALA A 1 245 ? 5.461 4.640 10.491 1.00 93.19 245 ALA A O 1
ATOM 1948 N N . ASP A 1 246 ? 6.256 5.808 12.236 1.00 93.69 246 ASP A N 1
ATOM 1949 C CA . ASP A 1 246 ? 6.953 4.720 12.930 1.00 93.69 246 ASP A CA 1
ATOM 1950 C C . ASP A 1 246 ? 6.078 3.474 13.176 1.00 93.69 246 ASP A C 1
ATOM 1952 O O . ASP A 1 246 ? 6.566 2.352 13.101 1.00 93.69 246 ASP A O 1
ATOM 1956 N N . SER A 1 247 ? 4.779 3.668 13.433 1.00 92.62 247 SER A N 1
ATOM 1957 C CA . SER A 1 247 ? 3.792 2.589 13.628 1.00 92.62 247 SER A CA 1
ATOM 1958 C C . SER A 1 247 ? 3.258 2.031 12.304 1.00 92.62 247 SER A C 1
ATOM 1960 O O . SER A 1 247 ? 2.891 0.863 12.204 1.00 92.62 247 SER A O 1
ATOM 1962 N N . ARG A 1 248 ? 3.207 2.872 11.266 1.00 92.06 248 ARG A N 1
ATOM 1963 C CA . ARG A 1 248 ? 2.619 2.537 9.961 1.00 92.06 248 ARG A CA 1
ATOM 1964 C C . ARG A 1 248 ? 3.570 1.767 9.042 1.00 92.06 248 ARG A C 1
ATOM 1966 O O . ARG A 1 248 ? 3.111 1.256 8.023 1.00 92.06 248 ARG A O 1
ATOM 1973 N N . ILE A 1 249 ? 4.871 1.743 9.345 1.00 92.25 249 ILE A N 1
ATOM 1974 C CA . ILE A 1 249 ? 5.893 1.077 8.522 1.00 92.25 249 ILE A CA 1
ATOM 1975 C C . ILE A 1 249 ? 5.605 -0.433 8.466 1.00 92.25 249 ILE A C 1
ATOM 1977 O O . ILE A 1 249 ? 5.247 -1.006 9.494 1.00 92.25 249 ILE A O 1
ATOM 1981 N N . PRO A 1 250 ? 5.791 -1.108 7.312 1.00 92.12 250 PRO A N 1
ATOM 1982 C CA . PRO A 1 250 ? 5.578 -2.556 7.203 1.00 92.12 250 PRO A CA 1
ATOM 1983 C C . PRO A 1 250 ? 6.431 -3.394 8.170 1.00 92.12 250 PRO A C 1
ATOM 1985 O O . PRO A 1 250 ? 5.997 -4.442 8.647 1.00 92.12 250 PRO A O 1
ATOM 1988 N N . HIS A 1 251 ? 7.642 -2.919 8.474 1.00 91.94 251 HIS A N 1
ATOM 1989 C CA . HIS A 1 251 ? 8.620 -3.565 9.351 1.00 91.94 251 HIS A CA 1
ATOM 1990 C C . HIS A 1 251 ? 9.011 -2.670 10.545 1.00 91.94 251 HIS A C 1
ATOM 1992 O O . HIS A 1 251 ? 10.149 -2.198 10.625 1.00 91.94 251 HIS A O 1
ATOM 1998 N N . PRO A 1 252 ? 8.107 -2.438 11.515 1.00 93.56 252 PRO A N 1
ATOM 1999 C CA . PRO A 1 252 ? 8.354 -1.495 12.609 1.00 93.56 252 PRO A CA 1
ATOM 2000 C C . PRO A 1 252 ? 9.443 -1.993 13.580 1.00 93.56 252 PRO A C 1
ATOM 2002 O O . PRO A 1 252 ? 10.141 -1.199 14.208 1.00 93.56 252 PRO A O 1
ATOM 2005 N N . HIS A 1 253 ? 9.682 -3.308 13.642 1.00 94.19 253 HIS A N 1
ATOM 2006 C CA . HIS A 1 253 ? 10.737 -3.924 14.457 1.00 94.19 253 HIS A CA 1
ATOM 2007 C C . HIS A 1 253 ? 12.162 -3.489 14.079 1.00 94.19 253 HIS A C 1
ATOM 2009 O O . HIS A 1 253 ? 13.062 -3.571 14.919 1.00 94.19 253 HIS A O 1
ATOM 2015 N N . LEU A 1 254 ? 12.372 -2.993 12.852 1.00 94.81 254 LEU A N 1
ATOM 2016 C CA . LEU A 1 254 ? 13.665 -2.451 12.426 1.00 94.81 254 LEU A CA 1
ATOM 2017 C C . LEU A 1 254 ? 14.052 -1.199 13.217 1.00 94.81 254 LEU A C 1
ATOM 2019 O O . LEU A 1 254 ? 15.235 -0.971 13.445 1.00 94.81 254 LEU A O 1
ATOM 2023 N N . ILE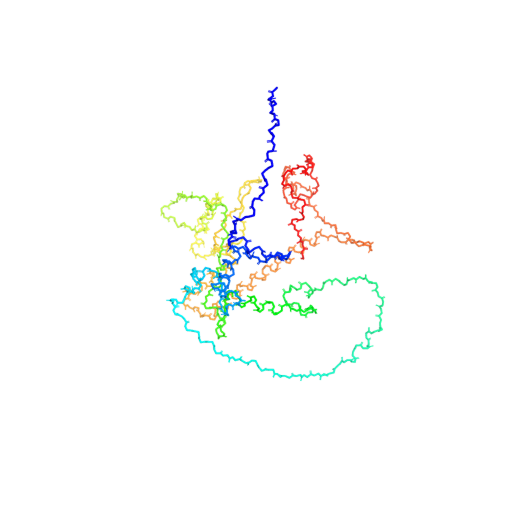 A 1 255 ? 13.070 -0.430 13.697 1.00 94.38 255 ILE A N 1
ATOM 2024 C CA . ILE A 1 255 ? 13.312 0.739 14.550 1.00 94.38 255 ILE A CA 1
ATOM 2025 C C . ILE A 1 255 ? 13.961 0.290 15.860 1.00 94.38 255 ILE A C 1
ATOM 2027 O O . ILE A 1 255 ? 14.984 0.836 16.264 1.00 94.38 255 ILE A O 1
ATOM 2031 N N . ALA A 1 256 ? 13.413 -0.751 16.490 1.00 94.19 256 ALA A N 1
ATOM 2032 C CA . ALA A 1 256 ? 13.983 -1.319 17.707 1.00 94.19 256 ALA A CA 1
ATOM 2033 C C . ALA A 1 256 ? 15.363 -1.947 17.465 1.00 94.19 256 ALA A C 1
ATOM 2035 O O . ALA A 1 256 ? 16.250 -1.823 18.302 1.00 94.19 256 ALA A O 1
ATOM 2036 N N . PHE A 1 257 ? 15.572 -2.588 16.312 1.00 95.62 257 PHE A N 1
ATOM 2037 C CA . PHE A 1 257 ? 16.878 -3.140 15.947 1.00 95.62 257 PHE A CA 1
ATOM 2038 C C . PHE A 1 257 ? 17.947 -2.056 15.749 1.00 95.62 257 PHE A C 1
ATOM 2040 O O . PHE A 1 257 ? 19.090 -2.233 16.172 1.00 95.62 257 PHE A O 1
ATOM 2047 N N . GLU A 1 258 ? 17.587 -0.922 15.141 1.00 95.19 258 GLU A N 1
ATOM 2048 C CA . GLU A 1 258 ? 18.510 0.203 14.982 1.00 95.19 258 GLU A CA 1
ATOM 2049 C C . GLU A 1 258 ? 18.787 0.897 16.324 1.00 95.19 258 GLU A C 1
ATOM 2051 O O . GLU A 1 258 ? 19.924 1.296 16.571 1.00 95.19 258 GLU A O 1
ATOM 2056 N N . LYS A 1 259 ? 17.805 0.959 17.236 1.00 93.50 259 LYS A N 1
ATOM 2057 C CA . LYS A 1 259 ? 18.035 1.388 18.628 1.00 93.50 259 LYS A CA 1
ATOM 2058 C C . LYS A 1 259 ? 19.012 0.463 19.353 1.00 93.50 259 LYS A C 1
ATOM 2060 O O . LYS A 1 259 ? 20.014 0.942 19.870 1.00 93.50 259 LYS A O 1
ATOM 2065 N N . ASP A 1 260 ? 18.812 -0.856 19.282 1.00 94.94 260 ASP A N 1
ATOM 2066 C CA . ASP A 1 260 ? 19.750 -1.822 19.875 1.00 94.94 260 ASP A CA 1
ATOM 2067 C C . ASP A 1 260 ? 21.174 -1.659 19.302 1.00 94.94 260 ASP A C 1
ATOM 2069 O O . ASP A 1 260 ? 22.159 -1.997 19.948 1.00 94.94 260 ASP A O 1
ATOM 2073 N N . LYS A 1 261 ? 21.317 -1.171 18.060 1.00 95.06 261 LYS A N 1
ATOM 2074 C CA . LYS A 1 261 ? 22.621 -0.893 17.439 1.00 95.06 261 LYS A CA 1
ATOM 2075 C C . LYS A 1 261 ? 23.310 0.352 17.991 1.00 95.06 261 LYS A C 1
ATOM 2077 O O . LYS A 1 261 ? 24.538 0.419 17.906 1.00 95.06 261 LYS A O 1
ATOM 2082 N N . GLN A 1 262 ? 22.560 1.301 18.540 1.00 94.19 262 GLN A N 1
ATOM 2083 C CA . GLN A 1 262 ? 23.119 2.446 19.258 1.00 94.19 262 GLN A CA 1
ATOM 2084 C C . GLN A 1 262 ? 23.651 2.027 20.637 1.00 94.19 262 GLN A C 1
ATOM 2086 O O . GLN A 1 262 ? 24.641 2.594 21.108 1.00 94.19 262 GLN A O 1
ATOM 2091 N N . ASP A 1 263 ? 23.078 0.978 21.231 1.00 93.00 263 ASP A N 1
ATOM 2092 C CA . ASP A 1 263 ? 23.541 0.413 22.495 1.00 93.00 263 ASP A CA 1
ATOM 2093 C C . ASP A 1 263 ? 24.887 -0.307 22.329 1.00 93.00 263 ASP A C 1
ATOM 2095 O O . ASP A 1 263 ? 24.995 -1.413 21.796 1.00 93.00 263 ASP A O 1
ATOM 2099 N N . ARG A 1 264 ? 25.954 0.315 22.844 1.00 91.75 264 ARG A N 1
ATOM 2100 C CA . ARG A 1 264 ? 27.325 -0.223 22.779 1.00 91.75 264 ARG A CA 1
ATOM 2101 C C . ARG A 1 264 ? 27.488 -1.555 23.527 1.00 91.75 264 ARG A C 1
ATOM 2103 O O . ARG A 1 264 ? 28.412 -2.303 23.225 1.00 91.75 264 ARG A O 1
ATOM 2110 N N . SER A 1 265 ? 26.632 -1.830 24.510 1.00 95.25 265 SER A N 1
ATOM 2111 C CA . SER A 1 265 ? 26.696 -3.032 25.347 1.00 95.25 265 SER A CA 1
ATOM 2112 C C . SER A 1 265 ? 26.297 -4.309 24.608 1.00 95.25 265 SER A C 1
ATOM 2114 O O . SER A 1 265 ? 26.706 -5.389 25.025 1.00 95.25 265 SER A O 1
ATOM 2116 N N . LEU A 1 266 ? 25.520 -4.205 23.526 1.00 94.38 266 LEU A N 1
ATOM 2117 C CA . LEU A 1 266 ? 24.945 -5.363 22.848 1.00 94.38 266 LEU A CA 1
ATOM 2118 C C . LEU A 1 266 ? 25.843 -5.876 21.723 1.00 94.38 266 LEU A C 1
ATOM 2120 O O . LEU A 1 266 ? 26.193 -5.166 20.771 1.00 94.38 266 LEU A O 1
ATOM 2124 N N . THR A 1 267 ? 26.151 -7.169 21.767 1.00 95.94 267 THR A N 1
ATOM 2125 C CA . THR A 1 267 ? 26.898 -7.822 20.690 1.00 95.94 267 THR A CA 1
ATOM 2126 C C . THR A 1 267 ? 26.038 -7.956 19.423 1.00 95.94 267 THR A C 1
ATOM 2128 O O . THR A 1 267 ? 24.807 -8.019 19.489 1.00 95.94 267 THR A O 1
ATOM 2131 N N . PRO A 1 268 ? 26.635 -8.023 18.215 1.00 93.94 268 PRO A N 1
ATOM 2132 C CA . PRO A 1 268 ? 25.874 -8.241 16.980 1.00 93.94 268 PRO 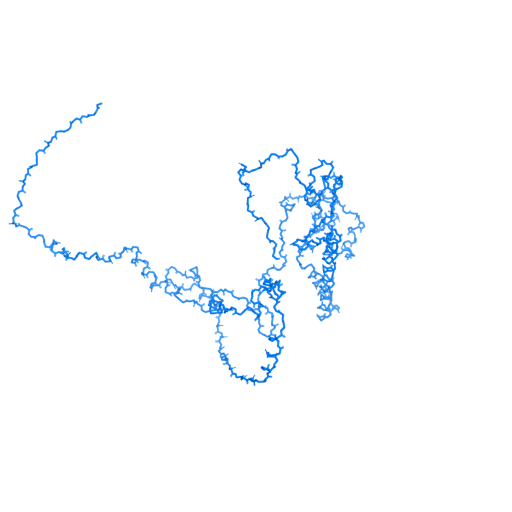A CA 1
ATOM 2133 C C . PRO A 1 268 ? 24.984 -9.496 16.996 1.00 93.94 268 PRO A C 1
ATOM 2135 O O . PRO A 1 268 ? 23.921 -9.499 16.374 1.00 93.94 268 PRO A O 1
ATOM 2138 N N . LEU A 1 269 ? 25.403 -10.556 17.696 1.00 94.94 269 LEU A N 1
ATOM 2139 C CA . LEU A 1 269 ? 24.642 -11.800 17.814 1.00 94.94 269 LEU A CA 1
ATOM 2140 C C . LEU A 1 269 ? 23.401 -11.597 18.687 1.00 94.94 269 LEU A C 1
ATOM 2142 O O . LEU A 1 269 ? 22.299 -11.928 18.252 1.00 94.94 269 LEU A O 1
ATOM 2146 N N . GLU A 1 270 ? 23.559 -10.986 19.862 1.00 95.56 270 GLU A N 1
ATOM 2147 C CA . GLU A 1 270 ? 22.445 -10.684 20.771 1.00 95.56 270 GLU A CA 1
ATOM 2148 C C . GLU A 1 270 ? 21.413 -9.765 20.117 1.00 95.56 270 GLU A C 1
ATOM 2150 O O . GLU A 1 270 ? 20.214 -10.012 20.223 1.00 95.56 270 GLU A O 1
ATOM 2155 N N . ARG A 1 271 ? 21.861 -8.753 19.361 1.00 95.50 271 ARG A N 1
ATOM 2156 C CA . ARG A 1 271 ? 20.963 -7.864 18.601 1.00 95.50 271 ARG A CA 1
ATOM 2157 C C . ARG A 1 271 ? 20.117 -8.631 17.589 1.00 95.50 271 ARG A C 1
ATOM 2159 O O . ARG A 1 271 ? 18.909 -8.423 17.498 1.00 95.50 271 ARG A O 1
ATOM 2166 N N . ARG A 1 272 ? 20.732 -9.554 16.841 1.00 94.25 272 ARG A N 1
ATOM 2167 C CA . ARG A 1 272 ? 20.012 -10.419 15.889 1.00 94.25 272 ARG A CA 1
ATOM 2168 C C . ARG A 1 272 ? 19.052 -11.373 16.597 1.00 94.25 272 ARG A C 1
ATOM 2170 O O . ARG A 1 272 ? 17.963 -11.601 16.077 1.00 94.25 272 ARG A O 1
ATOM 2177 N N . ALA A 1 273 ? 19.438 -11.913 17.753 1.00 96.19 273 ALA A N 1
ATOM 2178 C CA . ALA A 1 273 ? 18.588 -12.790 18.552 1.00 96.19 273 ALA A CA 1
ATOM 2179 C C . ALA A 1 273 ? 17.343 -12.047 19.061 1.00 96.19 273 ALA A C 1
ATOM 2181 O O . ALA A 1 273 ? 16.231 -12.498 18.806 1.00 96.19 273 ALA A O 1
ATOM 2182 N N . ARG A 1 274 ? 17.515 -10.855 19.654 1.00 96.19 274 ARG A N 1
ATOM 2183 C CA . ARG A 1 274 ? 16.401 -9.990 20.085 1.00 96.19 274 ARG A CA 1
ATOM 2184 C C . ARG A 1 274 ? 15.481 -9.614 18.929 1.00 96.19 274 ARG A C 1
ATOM 2186 O O . ARG A 1 274 ? 14.264 -9.654 19.069 1.00 96.19 274 ARG A O 1
ATOM 2193 N N . HIS A 1 275 ? 16.042 -9.257 17.773 1.00 95.31 275 HIS A N 1
ATOM 2194 C CA . HIS A 1 275 ? 15.234 -8.941 16.596 1.00 95.31 275 HIS A CA 1
ATOM 2195 C C . HIS A 1 275 ? 14.413 -10.142 16.117 1.00 95.31 275 HIS A C 1
ATOM 2197 O O . HIS A 1 275 ? 13.227 -9.991 15.841 1.00 95.31 275 HIS A O 1
ATOM 2203 N N . ARG A 1 276 ? 15.016 -11.336 16.067 1.00 96.12 276 ARG A N 1
ATOM 2204 C CA . ARG A 1 276 ? 14.312 -12.572 15.704 1.00 96.12 276 ARG A CA 1
ATOM 2205 C C . ARG A 1 276 ? 13.176 -12.878 16.676 1.00 96.12 276 ARG A C 1
ATOM 2207 O O . ARG A 1 276 ? 12.063 -13.113 16.231 1.00 96.12 276 ARG A O 1
ATOM 2214 N N . GLU A 1 277 ? 13.435 -12.774 17.975 1.00 97.00 277 GLU A N 1
ATOM 2215 C CA . GLU A 1 277 ? 12.424 -12.980 19.014 1.00 97.00 277 GLU A CA 1
ATOM 2216 C C . GLU A 1 277 ? 11.243 -12.001 18.865 1.00 97.00 277 GLU A C 1
ATOM 2218 O O . GLU A 1 277 ? 10.086 -12.385 19.025 1.00 97.00 277 GLU A O 1
ATOM 2223 N N . ARG A 1 278 ? 11.504 -10.730 18.517 1.00 95.50 278 ARG A N 1
ATOM 2224 C CA . ARG A 1 278 ? 10.439 -9.747 18.241 1.00 95.50 278 ARG A CA 1
ATOM 2225 C C . ARG A 1 278 ? 9.586 -10.147 17.033 1.00 95.50 278 ARG A C 1
ATOM 2227 O O . ARG A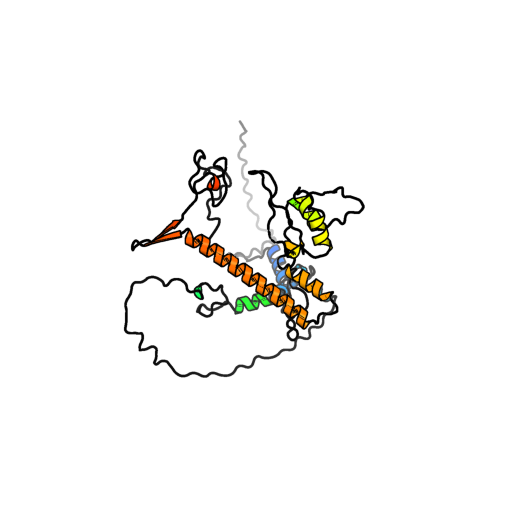 1 278 ? 8.367 -10.011 17.111 1.00 95.50 278 ARG A O 1
ATOM 2234 N N . LEU A 1 279 ? 10.209 -10.630 15.954 1.00 95.25 279 LEU A N 1
ATOM 2235 C CA . LEU A 1 279 ? 9.499 -11.098 14.758 1.00 95.25 279 LEU A CA 1
ATOM 2236 C C . LEU A 1 279 ? 8.646 -12.335 15.058 1.00 95.25 279 LEU A C 1
ATOM 2238 O O . LEU A 1 279 ? 7.473 -12.355 14.702 1.00 95.25 279 LEU A O 1
ATOM 2242 N N . GLU A 1 280 ? 9.200 -13.323 15.764 1.00 95.25 280 GLU A N 1
ATOM 2243 C CA . GLU A 1 280 ? 8.480 -14.538 16.167 1.00 95.25 280 GLU A CA 1
ATOM 2244 C C . GLU A 1 280 ? 7.247 -14.193 17.018 1.00 95.25 280 GLU A C 1
ATOM 2246 O O . GLU A 1 280 ? 6.139 -14.630 16.707 1.00 95.25 280 GLU A O 1
ATOM 2251 N N . LYS A 1 281 ? 7.397 -13.311 18.016 1.00 94.88 281 LYS A N 1
ATOM 2252 C CA . LYS A 1 281 ? 6.274 -12.845 18.849 1.00 94.88 281 LYS A CA 1
ATOM 2253 C C . LYS A 1 281 ? 5.191 -12.117 18.051 1.00 94.88 281 LYS A C 1
ATOM 2255 O O . LYS A 1 281 ? 4.006 -12.260 18.363 1.00 94.88 281 LYS A O 1
ATOM 2260 N N . ASP A 1 282 ? 5.559 -11.303 17.060 1.00 91.19 282 ASP A N 1
ATOM 2261 C CA . ASP A 1 282 ? 4.568 -10.619 16.220 1.00 91.19 282 ASP A CA 1
ATOM 2262 C C . ASP A 1 282 ? 3.857 -11.589 15.268 1.00 91.19 282 ASP A C 1
ATOM 2264 O O . ASP A 1 282 ? 2.632 -11.538 15.134 1.00 91.19 282 ASP A O 1
ATOM 2268 N N . GLU A 1 283 ? 4.586 -12.537 14.677 1.00 92.00 283 GLU A N 1
ATOM 2269 C CA . GLU A 1 283 ? 3.998 -13.602 13.866 1.00 92.00 283 GLU A CA 1
ATOM 2270 C C . GLU A 1 283 ? 3.007 -14.448 14.668 1.00 92.00 283 GLU A C 1
ATOM 2272 O O . GLU A 1 283 ? 1.884 -14.672 14.210 1.00 92.00 283 GLU A O 1
ATOM 2277 N N . GLU A 1 284 ? 3.381 -14.884 15.871 1.00 95.81 284 GLU A N 1
ATOM 2278 C CA . GLU A 1 284 ? 2.503 -15.627 16.779 1.00 95.81 284 GLU A CA 1
ATOM 2279 C C . GLU A 1 284 ? 1.253 -14.824 17.129 1.00 95.81 284 GLU A C 1
ATOM 2281 O O . GLU A 1 284 ? 0.135 -15.332 17.017 1.00 95.81 284 GLU A O 1
ATOM 2286 N N . ARG A 1 285 ? 1.414 -13.540 17.474 1.00 93.31 285 ARG A N 1
ATOM 2287 C CA . ARG A 1 285 ? 0.292 -12.634 17.740 1.00 93.31 285 ARG A CA 1
ATOM 2288 C C . ARG A 1 285 ? -0.646 -12.548 16.538 1.00 93.31 285 ARG A C 1
ATOM 2290 O O . ARG A 1 285 ? -1.859 -12.665 16.704 1.00 93.31 285 ARG A O 1
ATOM 2297 N N . ARG A 1 286 ? -0.115 -12.365 15.326 1.00 91.25 286 ARG A N 1
ATOM 2298 C CA . ARG A 1 286 ? -0.911 -12.271 14.090 1.00 91.25 286 ARG A CA 1
ATOM 2299 C C . ARG A 1 286 ? -1.613 -13.585 13.758 1.00 91.25 286 ARG A C 1
ATOM 2301 O O . ARG A 1 286 ? -2.782 -13.556 13.376 1.00 91.25 286 ARG A O 1
ATOM 2308 N N . ARG A 1 287 ? -0.941 -14.728 13.936 1.00 94.50 287 ARG A N 1
ATOM 2309 C CA . ARG A 1 287 ? -1.531 -16.067 13.765 1.00 94.50 287 ARG A CA 1
ATOM 2310 C C . ARG A 1 287 ? -2.662 -16.298 14.764 1.00 94.50 287 ARG A C 1
ATOM 2312 O O . ARG A 1 287 ? -3.746 -16.692 14.350 1.00 94.50 287 ARG A O 1
ATOM 2319 N N . ALA A 1 288 ? -2.452 -15.969 16.038 1.00 96.44 288 ALA A N 1
ATOM 2320 C CA . ALA A 1 288 ? -3.464 -16.095 17.082 1.00 96.44 288 ALA A CA 1
ATOM 2321 C C . ALA A 1 288 ? -4.673 -15.181 16.834 1.00 96.44 288 ALA A C 1
ATOM 2323 O O . ALA A 1 288 ? -5.810 -15.620 16.971 1.00 96.44 288 ALA A O 1
ATOM 2324 N N . LEU A 1 289 ? -4.456 -13.924 16.428 1.00 94.25 289 LEU A N 1
ATOM 2325 C CA . LEU A 1 289 ? -5.546 -13.014 16.058 1.00 94.25 289 LEU A CA 1
ATOM 2326 C C . LEU A 1 289 ? -6.337 -13.539 14.855 1.00 94.25 289 LEU A C 1
ATOM 2328 O O . LEU A 1 289 ? -7.563 -13.501 14.872 1.00 94.25 289 LEU A O 1
ATOM 2332 N N . LYS A 1 290 ? -5.654 -14.061 13.829 1.00 93.50 290 LYS A N 1
ATOM 2333 C CA . LYS A 1 290 ? -6.312 -14.659 12.662 1.00 93.50 290 LYS A CA 1
ATOM 2334 C C . LYS A 1 290 ? -7.134 -15.893 13.046 1.00 93.50 290 LYS A C 1
ATOM 2336 O O . LYS A 1 290 ? -8.271 -15.990 12.600 1.00 93.50 290 LYS A O 1
ATOM 2341 N N . ALA A 1 291 ? -6.591 -16.784 13.877 1.00 95.88 291 ALA A N 1
ATOM 2342 C CA . ALA A 1 291 ? -7.296 -17.969 14.367 1.00 95.88 291 ALA A CA 1
ATOM 2343 C C . ALA A 1 291 ? -8.549 -17.583 15.162 1.00 95.88 291 ALA A C 1
ATOM 2345 O O . ALA A 1 291 ? -9.637 -18.045 14.844 1.00 95.88 291 ALA A O 1
ATOM 2346 N N . LYS A 1 292 ? -8.429 -16.629 16.094 1.00 96.62 292 LYS A N 1
ATOM 2347 C CA . LYS A 1 292 ? -9.576 -16.103 16.851 1.00 96.62 292 LYS A CA 1
ATOM 2348 C C . LYS A 1 292 ? -10.657 -15.516 15.948 1.00 96.62 292 LYS A C 1
ATOM 2350 O O . LYS A 1 292 ? -11.828 -15.812 16.131 1.00 96.62 292 LYS A O 1
ATOM 2355 N N . LEU A 1 293 ? -10.279 -14.718 14.947 1.00 93.38 293 LEU A N 1
ATOM 2356 C CA . LEU A 1 293 ? -11.244 -14.169 13.989 1.00 93.38 293 LEU A CA 1
ATOM 2357 C C . LEU A 1 293 ? -11.933 -15.273 13.173 1.00 93.38 293 LEU A C 1
ATOM 2359 O O . LEU A 1 293 ? -13.123 -15.162 12.894 1.00 93.38 293 LEU A O 1
ATOM 2363 N N . GLN A 1 294 ? -11.213 -16.335 12.802 1.00 92.69 294 GLN A N 1
ATOM 2364 C CA . GLN A 1 294 ? -11.793 -17.489 12.109 1.00 92.69 294 GLN A CA 1
ATOM 2365 C C . GLN A 1 294 ? -12.764 -18.258 13.012 1.00 92.69 294 GLN A C 1
ATOM 2367 O O . GLN A 1 294 ? -13.884 -18.519 12.589 1.00 92.69 294 GLN A O 1
ATOM 2372 N N . GLU A 1 295 ? -12.396 -18.528 14.264 1.00 95.31 295 GLU A N 1
ATOM 2373 C CA . GLU A 1 295 ? -13.268 -19.159 15.267 1.00 95.31 295 GLU A CA 1
ATOM 2374 C C . GLU A 1 295 ? -14.531 -18.318 15.537 1.00 95.31 295 GLU A C 1
ATOM 2376 O O . GLU A 1 295 ? -15.647 -18.837 15.605 1.00 95.31 295 GLU A O 1
ATOM 2381 N N . GLU A 1 296 ? -14.394 -16.994 15.632 1.00 93.56 296 GLU A N 1
ATOM 2382 C CA . GLU A 1 296 ? -15.519 -16.062 15.775 1.00 93.56 296 GLU A CA 1
ATOM 2383 C C . GLU A 1 296 ? -16.421 -16.011 14.530 1.00 93.56 296 GLU A C 1
ATOM 2385 O O . GLU A 1 296 ? -17.620 -15.743 14.637 1.00 93.56 296 GLU A O 1
ATOM 2390 N N . GLU A 1 297 ? -15.869 -16.219 13.333 1.00 91.12 297 GLU A N 1
ATOM 2391 C CA . GLU A 1 297 ? -16.653 -16.321 12.101 1.00 91.12 297 GLU A CA 1
ATOM 2392 C C . GLU A 1 297 ? -17.343 -17.685 11.970 1.00 91.12 297 GLU A C 1
ATOM 2394 O O . GLU A 1 297 ? -18.484 -17.740 11.509 1.00 91.12 297 GLU A O 1
ATOM 2399 N N . GLU A 1 298 ? -16.686 -18.772 12.371 1.00 92.75 298 GLU A N 1
ATOM 2400 C CA . GLU A 1 298 ? -17.225 -20.134 12.336 1.00 92.75 298 GLU A CA 1
ATOM 2401 C C . GLU A 1 298 ? -18.291 -20.365 13.402 1.00 92.75 298 GLU A C 1
ATOM 2403 O O . GLU A 1 298 ? -19.319 -20.961 13.096 1.00 92.75 298 GLU A O 1
ATOM 2408 N N . SER A 1 299 ? -18.119 -19.820 14.608 1.00 94.06 299 SER A N 1
ATOM 2409 C CA . SER A 1 299 ? -19.129 -19.896 15.675 1.00 94.06 299 SER A CA 1
ATOM 2410 C C . SER A 1 299 ? -20.461 -19.251 15.286 1.00 94.06 299 SER A C 1
ATOM 2412 O O . SER A 1 299 ? -21.510 -19.675 15.759 1.00 94.06 299 SER A O 1
ATOM 2414 N N . LYS A 1 300 ? -20.448 -18.276 14.369 1.00 92.44 300 LYS A N 1
ATOM 2415 C CA . LYS A 1 300 ? -21.662 -17.657 13.810 1.00 92.44 300 LYS A CA 1
ATOM 2416 C C . LYS A 1 300 ? -22.278 -18.462 12.663 1.00 92.44 300 LYS A C 1
ATOM 2418 O O . LYS A 1 300 ? -23.363 -18.113 12.203 1.00 92.44 300 LYS A O 1
ATOM 2423 N N . ARG A 1 301 ? -21.589 -19.479 12.133 1.00 94.62 301 ARG A N 1
ATOM 2424 C CA . ARG A 1 301 ? -22.022 -20.280 10.978 1.00 94.62 301 ARG A CA 1
ATOM 2425 C C . ARG A 1 301 ? -22.497 -21.648 11.444 1.00 94.62 301 ARG A C 1
ATOM 2427 O O . ARG A 1 301 ? -21.703 -22.503 11.814 1.00 94.62 301 ARG A O 1
ATOM 2434 N N . THR A 1 302 ? -23.788 -21.907 11.306 1.00 95.81 302 THR A N 1
ATOM 2435 C CA . THR A 1 302 ? -24.351 -23.247 11.487 1.00 95.81 302 THR A CA 1
ATOM 2436 C C . THR A 1 302 ? -24.462 -23.940 10.129 1.00 95.81 302 THR A C 1
ATOM 2438 O O . THR A 1 302 ? -24.900 -23.344 9.143 1.00 95.81 302 THR A O 1
ATOM 2441 N N . ARG A 1 303 ? -23.999 -25.192 10.040 1.00 95.50 303 ARG A N 1
ATOM 2442 C CA . ARG A 1 303 ? -24.036 -25.989 8.804 1.00 95.50 303 ARG A CA 1
ATOM 2443 C C . ARG A 1 303 ? -25.065 -27.105 8.950 1.00 95.50 303 ARG A C 1
ATOM 2445 O O . ARG A 1 303 ? -24.934 -27.935 9.842 1.00 95.50 303 ARG A O 1
ATOM 2452 N N . ILE A 1 304 ? -26.062 -27.125 8.072 1.00 95.50 304 ILE A N 1
ATOM 2453 C CA . ILE A 1 304 ? -27.143 -28.116 8.048 1.00 95.50 304 ILE A CA 1
ATOM 2454 C C . ILE A 1 304 ? -27.015 -28.907 6.745 1.00 95.50 304 ILE A C 1
ATOM 2456 O O . ILE A 1 304 ? -27.154 -28.339 5.661 1.00 95.50 304 ILE A O 1
ATOM 2460 N N . ASP A 1 305 ? -26.715 -30.200 6.843 1.00 95.12 305 ASP A N 1
ATOM 2461 C CA . ASP A 1 305 ? -26.564 -31.084 5.683 1.00 95.12 305 ASP A CA 1
ATOM 2462 C C . ASP A 1 305 ? -27.895 -31.770 5.343 1.00 95.12 305 ASP A C 1
ATOM 2464 O O . ASP A 1 305 ? -28.539 -32.358 6.212 1.00 95.12 305 ASP A O 1
ATOM 2468 N N . VAL A 1 306 ? -28.321 -31.671 4.082 1.00 93.88 306 VAL A N 1
ATOM 2469 C CA . VAL A 1 306 ? -29.550 -32.292 3.556 1.00 93.88 306 VAL A CA 1
ATOM 2470 C C . VAL A 1 306 ? -29.271 -33.187 2.339 1.00 93.88 306 VAL A C 1
ATOM 2472 O O . VAL A 1 306 ? -30.110 -33.341 1.447 1.00 93.88 306 VAL A O 1
ATOM 2475 N N . GLY A 1 307 ? -28.068 -33.756 2.251 1.00 92.88 307 GLY A N 1
ATOM 2476 C CA . GLY A 1 307 ? -27.674 -34.723 1.226 1.00 92.88 307 GLY A CA 1
ATOM 2477 C C . GLY A 1 307 ? -27.176 -34.070 -0.063 1.00 92.88 307 GLY A C 1
ATOM 2478 O O . GLY A 1 307 ? -26.010 -34.220 -0.416 1.00 92.88 307 GLY A O 1
ATOM 2479 N N . ARG A 1 308 ? -28.029 -33.326 -0.786 1.00 93.69 308 ARG A N 1
ATOM 2480 C CA . ARG A 1 308 ? -27.602 -32.631 -2.025 1.00 93.69 308 ARG A CA 1
ATOM 2481 C C . ARG A 1 308 ? -26.889 -31.307 -1.746 1.00 93.69 308 ARG A C 1
ATOM 2483 O O . ARG A 1 308 ? -26.035 -30.892 -2.526 1.00 93.69 308 ARG A O 1
ATOM 2490 N N . TRP A 1 309 ? -27.277 -30.628 -0.673 1.00 94.75 309 TRP A N 1
ATOM 2491 C CA . TRP A 1 309 ? -26.809 -29.289 -0.338 1.00 94.75 309 TRP A CA 1
ATOM 2492 C C . TRP A 1 309 ? -26.429 -29.218 1.134 1.00 94.75 309 TRP A C 1
ATOM 2494 O O . TRP A 1 309 ? -27.084 -29.824 1.979 1.00 94.75 309 TRP A O 1
ATOM 2504 N N . GLN A 1 310 ? -25.422 -28.402 1.431 1.00 95.50 310 GLN A N 1
ATOM 2505 C CA . GLN A 1 310 ? -25.111 -27.981 2.788 1.00 95.50 310 GLN A CA 1
ATOM 2506 C C . GLN A 1 310 ? -25.572 -26.535 2.955 1.00 95.50 310 GLN A C 1
ATOM 2508 O O . GLN A 1 310 ? -24.995 -25.615 2.373 1.00 95.50 310 GLN A O 1
ATOM 2513 N N . PHE A 1 311 ? -26.628 -26.325 3.733 1.00 95.94 311 PHE A N 1
ATOM 2514 C CA . PHE A 1 311 ? -27.078 -24.982 4.070 1.00 95.94 311 PHE A CA 1
ATOM 2515 C C . PHE A 1 311 ? -26.146 -24.393 5.126 1.00 95.94 311 PHE A C 1
ATOM 2517 O O . PHE A 1 311 ? -25.974 -24.965 6.201 1.00 95.94 311 PHE A O 1
ATOM 2524 N N . VAL A 1 312 ? -25.542 -23.245 4.818 1.00 95.06 312 VAL A N 1
ATOM 2525 C CA . VAL A 1 312 ? -24.725 -22.477 5.764 1.00 95.06 312 VAL A CA 1
ATOM 2526 C C . VAL A 1 312 ? -25.555 -21.293 6.239 1.00 95.06 312 VAL A C 1
ATOM 2528 O O . VAL A 1 312 ? -25.731 -20.318 5.510 1.00 95.06 312 VAL A O 1
ATOM 2531 N N . VAL A 1 313 ? -26.090 -21.392 7.452 1.00 94.88 313 VAL A N 1
ATOM 2532 C CA . VAL A 1 313 ? -26.903 -20.344 8.068 1.00 94.88 313 VAL A CA 1
ATOM 2533 C C . VAL A 1 313 ? -26.002 -19.510 8.967 1.00 94.88 313 VAL A C 1
ATOM 2535 O O . VAL A 1 313 ? -25.412 -20.006 9.924 1.00 94.88 313 VAL A O 1
ATOM 2538 N N . THR A 1 314 ? -25.859 -18.232 8.630 1.00 92.44 314 THR A N 1
ATOM 2539 C CA . THR A 1 314 ? -25.023 -17.292 9.379 1.00 92.44 314 THR A CA 1
ATOM 2540 C C . THR A 1 314 ? -25.884 -16.437 10.295 1.00 92.44 314 THR A C 1
ATOM 2542 O O . THR A 1 314 ? -26.786 -15.746 9.814 1.00 92.44 314 THR A O 1
ATOM 2545 N N . GLU A 1 315 ? -25.586 -16.433 11.588 1.00 91.38 315 GLU A N 1
ATOM 2546 C CA . GLU A 1 315 ? -26.241 -15.545 12.541 1.00 91.38 315 GLU A CA 1
ATOM 2547 C C . GLU A 1 315 ? -25.819 -14.090 12.312 1.00 91.38 315 GLU A C 1
ATOM 2549 O O . GLU A 1 315 ? -24.636 -13.766 12.173 1.00 91.38 315 GLU A O 1
ATOM 2554 N N . VAL A 1 316 ? -26.808 -13.197 12.262 1.00 87.25 316 VAL A N 1
ATOM 2555 C CA . VAL A 1 316 ? -26.618 -11.770 11.987 1.00 87.25 316 VAL A CA 1
ATOM 2556 C C . VAL A 1 316 ? -27.434 -10.937 12.969 1.00 87.25 316 VAL A C 1
ATOM 2558 O O . VAL A 1 316 ? -28.572 -11.270 13.294 1.00 87.25 316 VAL A O 1
ATOM 2561 N N . GLN A 1 317 ? -26.866 -9.828 13.442 1.00 82.56 317 GLN A N 1
ATOM 2562 C CA . GLN A 1 317 ? -27.570 -8.898 14.321 1.00 82.56 317 GLN A CA 1
ATOM 2563 C C . GLN A 1 317 ? -28.356 -7.876 13.494 1.00 82.56 317 GLN A C 1
ATOM 2565 O O . GLN A 1 317 ? -27.774 -7.017 12.839 1.00 82.56 317 GLN A O 1
ATOM 2570 N N . SER A 1 318 ? -29.685 -7.940 13.557 1.00 75.56 318 SER A N 1
ATOM 2571 C CA . SER A 1 318 ? -30.602 -7.021 12.862 1.00 75.56 318 SER A CA 1
ATOM 2572 C C . SER A 1 318 ? -31.054 -5.824 13.714 1.00 75.56 318 SER A C 1
ATOM 2574 O O . SER A 1 318 ? -31.914 -5.049 13.297 1.00 75.56 318 SER A O 1
ATOM 2576 N N . THR A 1 319 ? -30.504 -5.661 14.920 1.00 79.50 319 THR A N 1
ATOM 2577 C CA . THR A 1 319 ? -30.881 -4.580 15.842 1.00 79.50 319 THR A CA 1
ATOM 2578 C C . THR A 1 319 ? -30.268 -3.237 15.428 1.00 79.50 319 THR A C 1
ATOM 2580 O O . THR A 1 319 ? -29.423 -3.157 14.533 1.00 79.50 319 THR A O 1
ATOM 2583 N N . ARG A 1 320 ? -30.631 -2.161 16.145 1.00 76.00 320 ARG A N 1
ATOM 2584 C CA . ARG A 1 320 ? -30.072 -0.803 15.973 1.00 76.00 320 ARG A CA 1
ATOM 2585 C C . ARG A 1 320 ? -28.535 -0.762 16.023 1.00 76.00 320 ARG A C 1
ATOM 2587 O O . ARG A 1 320 ? -27.935 0.141 15.447 1.00 76.00 320 ARG A O 1
ATOM 2594 N N . GLN A 1 321 ? -27.905 -1.731 16.690 1.00 72.12 321 GLN A N 1
ATOM 2595 C CA . GLN A 1 321 ? -26.448 -1.877 16.733 1.00 72.12 321 GLN A CA 1
ATOM 2596 C C . GLN A 1 321 ? -25.868 -2.372 15.395 1.00 72.12 321 GLN A C 1
ATOM 2598 O O . GLN A 1 321 ? -2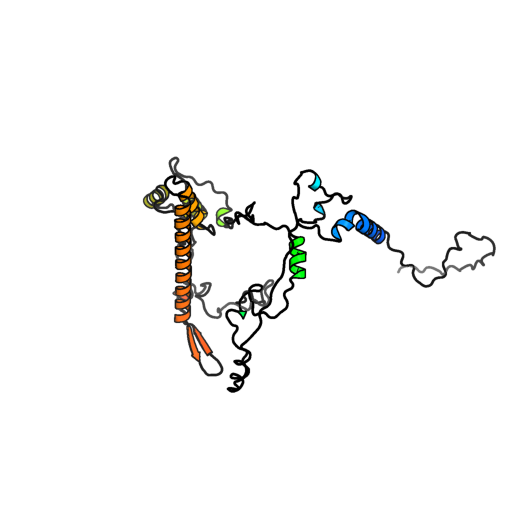4.794 -1.922 15.010 1.00 72.12 321 GLN A O 1
ATOM 2603 N N . GLY A 1 322 ? -26.588 -3.226 14.658 1.00 72.81 322 GLY A N 1
ATOM 2604 C CA . GLY A 1 322 ? -26.176 -3.727 13.341 1.00 72.81 322 GLY A CA 1
ATOM 2605 C C . GLY A 1 322 ? -26.532 -2.782 12.187 1.00 72.81 322 GLY A C 1
ATOM 2606 O O . GLY A 1 322 ? -25.694 -2.486 11.336 1.00 72.81 322 GLY A O 1
ATOM 2607 N N . THR A 1 323 ? -27.754 -2.237 12.175 1.00 74.31 323 THR A N 1
ATOM 2608 C CA . THR A 1 323 ? -28.249 -1.379 11.076 1.00 74.31 323 THR A CA 1
ATOM 2609 C C . THR A 1 323 ? -27.846 0.094 11.200 1.00 74.31 323 THR A C 1
ATOM 2611 O O . THR A 1 323 ? -28.085 0.886 10.283 1.00 74.31 323 THR A O 1
ATOM 2614 N N . GLY A 1 324 ? -27.249 0.478 12.329 1.00 78.75 324 GLY A N 1
ATOM 2615 C CA . GLY A 1 324 ? -26.950 1.863 12.683 1.00 78.75 324 GLY A CA 1
ATOM 2616 C C . GLY A 1 324 ? -28.177 2.643 13.166 1.00 78.75 324 GLY A C 1
ATOM 2617 O O . GLY A 1 324 ? -29.321 2.203 13.031 1.00 78.75 324 GLY A O 1
ATOM 2618 N N . LEU A 1 325 ? -27.925 3.834 13.721 1.00 81.25 325 LEU A N 1
ATOM 2619 C CA . LEU A 1 325 ? -28.945 4.703 14.325 1.00 81.25 325 LEU A CA 1
ATOM 2620 C C . LEU A 1 325 ? -30.079 5.065 13.350 1.00 81.25 325 LEU A C 1
ATOM 2622 O O . LEU A 1 325 ? -31.234 5.050 13.764 1.00 81.25 325 LEU A O 1
ATOM 2626 N N . ASP A 1 326 ? -29.738 5.314 12.082 1.00 81.50 326 ASP A N 1
ATOM 2627 C CA . ASP A 1 326 ? -30.665 5.790 11.043 1.00 81.50 326 ASP A CA 1
ATOM 2628 C C . ASP A 1 326 ? -31.093 4.681 10.060 1.00 81.50 326 ASP A C 1
ATOM 2630 O O . ASP A 1 326 ? -31.636 4.962 8.992 1.00 81.50 326 ASP A O 1
ATOM 2634 N N . GLY A 1 327 ? -30.752 3.414 10.337 1.00 81.94 327 GLY A N 1
ATOM 2635 C CA . GLY A 1 327 ? -30.970 2.289 9.410 1.00 81.94 327 GLY A CA 1
ATOM 2636 C C . GLY A 1 327 ? -30.103 2.325 8.137 1.00 81.94 327 GLY A C 1
ATOM 2637 O O . GLY A 1 327 ? -30.243 1.490 7.241 1.00 81.94 327 GLY A O 1
ATOM 2638 N N . ARG A 1 328 ? -29.187 3.296 8.031 1.00 82.75 328 ARG A N 1
ATOM 2639 C CA . ARG A 1 328 ? -28.277 3.504 6.891 1.00 82.75 328 ARG A CA 1
ATOM 2640 C C . ARG A 1 328 ? -26.855 2.987 7.136 1.00 82.75 328 ARG A C 1
ATOM 2642 O O . ARG A 1 328 ? -25.961 3.332 6.370 1.00 82.75 328 ARG A O 1
ATOM 2649 N N . GLY A 1 329 ? -26.639 2.169 8.168 1.00 78.94 329 GLY A N 1
ATOM 2650 C CA . GLY A 1 329 ? -25.322 1.622 8.510 1.00 78.94 329 GLY A CA 1
ATOM 2651 C C . GLY A 1 329 ? -24.659 0.942 7.312 1.00 78.94 329 GLY A C 1
ATOM 2652 O O . GLY A 1 329 ? -25.333 0.256 6.547 1.00 78.94 329 GLY A O 1
ATOM 2653 N N . SER A 1 330 ? -23.367 1.176 7.100 1.00 71.00 330 SER A N 1
ATOM 2654 C CA . SER A 1 330 ? -22.593 0.612 5.991 1.00 71.00 330 SER A CA 1
ATOM 2655 C C . SER A 1 330 ? -21.842 -0.656 6.418 1.00 71.00 330 SER A C 1
ATOM 2657 O O . SER A 1 330 ? -21.497 -0.836 7.583 1.00 71.00 330 SER A O 1
ATOM 2659 N N . GLY A 1 331 ? -21.567 -1.546 5.461 1.00 71.38 331 GLY A N 1
ATOM 2660 C CA . GLY A 1 331 ? -20.711 -2.717 5.674 1.00 71.38 331 GLY A CA 1
ATOM 2661 C C . GLY A 1 331 ? -21.433 -3.980 6.153 1.00 71.38 331 GLY A C 1
ATOM 2662 O O . GLY A 1 331 ? -22.640 -4.135 5.975 1.00 71.38 331 GLY A O 1
ATOM 2663 N N . LYS A 1 332 ? -20.653 -4.902 6.738 1.00 66.19 332 LYS A N 1
ATOM 2664 C CA . LYS A 1 332 ? -21.063 -6.277 7.089 1.00 66.19 332 LYS A CA 1
ATOM 2665 C C . LYS A 1 332 ? -22.196 -6.363 8.128 1.00 66.19 332 LYS A C 1
ATOM 2667 O O . LYS A 1 332 ? -22.798 -7.419 8.259 1.00 66.19 332 LYS A O 1
ATOM 2672 N N . GLY A 1 333 ? -22.475 -5.281 8.858 1.00 69.50 333 GLY A N 1
ATOM 2673 C CA . GLY A 1 333 ? -23.532 -5.238 9.876 1.00 69.50 333 GLY A CA 1
ATOM 2674 C C . GLY A 1 333 ? -24.945 -5.020 9.322 1.00 69.50 333 GLY A C 1
ATOM 2675 O O . GLY A 1 333 ? -25.915 -5.409 9.963 1.00 69.50 333 GLY A O 1
ATOM 2676 N N . ALA A 1 334 ? -25.085 -4.442 8.124 1.00 82.38 334 ALA A N 1
ATOM 2677 C CA . ALA A 1 334 ? -26.383 -4.139 7.521 1.00 82.38 334 ALA A CA 1
ATOM 2678 C C . ALA A 1 334 ? -26.729 -5.163 6.428 1.00 82.38 334 ALA A C 1
ATOM 2680 O O . ALA A 1 334 ? -26.532 -4.912 5.238 1.00 82.38 334 ALA A O 1
ATOM 2681 N N . VAL A 1 335 ? -27.219 -6.330 6.848 1.00 86.88 335 VAL A N 1
ATOM 2682 C CA . VAL A 1 335 ? -27.599 -7.435 5.954 1.00 86.88 335 VAL A CA 1
ATOM 2683 C C . VAL A 1 335 ? -29.028 -7.241 5.429 1.00 86.88 335 VAL A C 1
ATOM 2685 O O . VAL A 1 335 ? -29.931 -6.901 6.189 1.00 86.88 335 VAL A O 1
ATOM 2688 N N . GLY A 1 336 ? -29.235 -7.472 4.128 1.00 87.81 336 GLY A N 1
ATOM 2689 C CA . GLY A 1 336 ? -30.541 -7.402 3.458 1.00 87.81 336 GLY A CA 1
ATOM 2690 C C . GLY A 1 336 ? -30.613 -6.378 2.319 1.00 87.81 336 GLY A C 1
ATOM 2691 O O . GLY A 1 336 ? -29.737 -5.527 2.152 1.00 87.81 336 GLY A O 1
ATOM 2692 N N . GLN A 1 337 ? -31.678 -6.459 1.516 1.00 89.38 337 GLN A N 1
ATOM 2693 C CA . GLN A 1 337 ? -31.949 -5.492 0.449 1.00 89.38 337 GLN A CA 1
ATOM 2694 C C . GLN A 1 337 ? -32.527 -4.203 1.049 1.00 89.38 337 GLN A C 1
ATOM 2696 O O . GLN A 1 337 ? -33.520 -4.234 1.774 1.00 89.38 337 GLN A O 1
ATOM 2701 N N . ARG A 1 338 ? -31.926 -3.050 0.737 1.00 89.44 338 ARG A N 1
ATOM 2702 C CA . ARG A 1 338 ? -32.410 -1.753 1.236 1.00 89.44 338 ARG A CA 1
ATOM 2703 C C . ARG A 1 338 ? -33.728 -1.352 0.568 1.00 89.44 338 ARG A C 1
ATOM 2705 O O . ARG A 1 338 ? -33.819 -1.349 -0.659 1.00 89.44 338 ARG A O 1
ATOM 2712 N N . TYR A 1 339 ? -34.707 -0.940 1.373 1.00 91.19 339 TYR A N 1
ATOM 2713 C CA . TYR A 1 339 ? -35.974 -0.373 0.901 1.00 91.19 339 TYR A CA 1
ATOM 2714 C C . TYR A 1 339 ? -35.818 1.095 0.480 1.00 91.19 339 TYR A C 1
ATOM 2716 O O . TYR A 1 339 ? -34.941 1.807 0.971 1.00 91.19 339 TYR A O 1
ATOM 2724 N N . GLY A 1 340 ? -36.677 1.556 -0.434 1.00 93.81 340 GLY A N 1
ATOM 2725 C CA . GLY A 1 340 ? -36.699 2.954 -0.884 1.00 93.81 340 GLY A CA 1
ATOM 2726 C C . GLY A 1 340 ? -35.552 3.356 -1.822 1.00 93.81 340 GLY A C 1
ATOM 2727 O O . GLY A 1 340 ? -35.345 4.547 -2.041 1.00 93.81 340 GLY A O 1
ATOM 2728 N N . VAL A 1 341 ? -34.809 2.392 -2.384 1.00 92.88 341 VAL A N 1
ATOM 2729 C CA . VAL A 1 341 ? -33.728 2.638 -3.355 1.00 92.88 341 VAL A CA 1
ATOM 2730 C C . VAL A 1 341 ? -34.086 1.994 -4.703 1.00 92.88 341 VAL A C 1
ATOM 2732 O O . VAL A 1 341 ? -34.156 0.767 -4.776 1.00 92.88 341 VAL A O 1
ATOM 2735 N N . PRO A 1 342 ? -34.313 2.772 -5.781 1.00 94.94 342 PRO A N 1
ATOM 2736 C CA . PRO A 1 342 ? -34.605 2.214 -7.100 1.00 94.94 342 PRO A CA 1
ATOM 2737 C C . PRO A 1 342 ? -33.373 1.532 -7.713 1.00 94.94 342 PRO A C 1
ATOM 2739 O O . PRO A 1 342 ? -32.230 1.825 -7.340 1.00 94.94 342 PRO A O 1
ATOM 2742 N N . SER A 1 343 ? -33.608 0.653 -8.695 1.00 94.31 343 SER A N 1
ATOM 2743 C CA . SER A 1 343 ? -32.535 -0.011 -9.448 1.00 94.31 343 SER A CA 1
ATOM 2744 C C . SER A 1 343 ? -31.562 1.010 -10.047 1.00 94.31 343 SER A C 1
ATOM 2746 O O . SER A 1 343 ? -31.965 1.982 -10.686 1.00 94.31 343 SER A O 1
ATOM 2748 N N . GLN A 1 344 ? -30.264 0.766 -9.857 1.00 95.31 344 GLN A N 1
ATOM 2749 C CA . GLN A 1 344 ? -29.179 1.612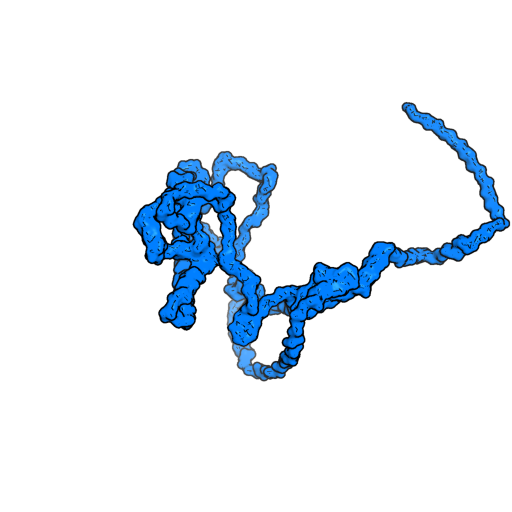 -10.370 1.00 95.31 344 GLN A CA 1
ATOM 2750 C C . GLN A 1 344 ? -28.663 1.147 -11.739 1.00 95.31 344 GLN A C 1
ATOM 2752 O O . GLN A 1 344 ? -27.648 1.638 -12.223 1.00 95.31 344 GLN A O 1
ATOM 2757 N N . GLU A 1 345 ? -29.349 0.208 -12.395 1.00 95.69 345 GLU A N 1
ATOM 2758 C CA . GLU A 1 345 ? -28.867 -0.428 -13.625 1.00 95.69 345 GLU A CA 1
ATOM 2759 C C . GLU A 1 345 ? -28.639 0.552 -14.788 1.00 95.69 345 GLU A C 1
ATOM 2761 O O . GLU A 1 345 ? -27.719 0.371 -15.591 1.00 95.69 345 GLU A O 1
ATOM 2766 N N . ARG A 1 346 ? -29.474 1.594 -14.871 1.00 95.75 346 ARG A N 1
ATOM 2767 C CA . ARG A 1 346 ? -29.420 2.628 -15.917 1.00 95.75 346 ARG A CA 1
ATOM 2768 C C . ARG A 1 346 ? -28.418 3.744 -15.606 1.00 95.75 346 ARG A C 1
ATOM 2770 O O . ARG A 1 346 ? -28.244 4.648 -16.422 1.00 95.75 346 ARG A O 1
ATOM 2777 N N . LYS A 1 347 ? -27.780 3.721 -14.430 1.00 97.56 347 LYS A N 1
ATOM 2778 C CA . LYS A 1 347 ? -26.815 4.742 -14.020 1.00 97.56 347 LYS A CA 1
ATOM 2779 C C . LYS A 1 347 ? -25.502 4.549 -14.778 1.00 97.56 347 LYS A C 1
ATOM 2781 O O . LYS A 1 347 ? -24.929 3.460 -14.806 1.00 97.56 347 LYS A O 1
ATOM 2786 N N . LYS A 1 348 ? -25.004 5.625 -15.388 1.00 96.94 348 LYS A N 1
ATOM 2787 C CA . LYS A 1 348 ? -23.711 5.623 -16.084 1.00 96.94 348 LYS A CA 1
ATOM 2788 C C . LYS A 1 348 ? -22.582 5.310 -15.092 1.00 96.94 348 LYS A C 1
ATOM 2790 O O . LYS A 1 348 ? -22.544 5.887 -14.010 1.00 96.94 348 LYS A O 1
ATOM 2795 N N . GLY A 1 349 ? -21.664 4.425 -15.481 1.00 95.94 349 GLY A N 1
ATOM 2796 C CA . GLY A 1 349 ? -20.514 4.029 -14.657 1.00 95.94 349 GLY A CA 1
ATOM 2797 C C . GLY A 1 349 ? -20.811 2.965 -13.594 1.00 95.94 349 GLY A C 1
ATOM 2798 O O . GLY A 1 349 ? -19.954 2.704 -12.757 1.00 95.94 349 GLY A O 1
ATOM 2799 N N . GLN A 1 350 ? -21.996 2.344 -13.605 1.00 96.44 350 GLN A N 1
ATOM 2800 C CA . GLN A 1 350 ? -22.317 1.260 -12.677 1.00 96.44 350 GLN A CA 1
ATOM 2801 C C . GLN A 1 350 ? -21.504 -0.005 -13.001 1.00 96.44 350 GLN A C 1
ATOM 2803 O O . GLN A 1 350 ? -21.580 -0.526 -14.115 1.00 96.44 350 GLN A O 1
ATOM 2808 N N . VAL A 1 351 ? -20.763 -0.525 -12.016 1.00 96.25 351 VAL A N 1
ATOM 2809 C CA . VAL A 1 351 ? -20.008 -1.782 -12.148 1.00 96.25 351 VAL A CA 1
ATOM 2810 C C . VAL A 1 351 ? -20.980 -2.965 -12.119 1.00 96.25 351 VAL A C 1
ATOM 2812 O O . VAL A 1 351 ? -21.740 -3.121 -11.164 1.00 96.25 351 VAL A O 1
ATOM 2815 N N . LYS A 1 352 ? -20.959 -3.783 -13.181 1.00 95.19 352 LYS A N 1
ATOM 2816 C CA . LYS A 1 352 ? -21.786 -4.999 -13.356 1.00 95.19 352 LYS A CA 1
ATOM 2817 C C . LYS A 1 352 ? -20.947 -6.284 -13.439 1.00 95.19 352 LYS A C 1
ATOM 2819 O O . LYS A 1 352 ? -21.434 -7.320 -13.873 1.00 95.19 352 LYS A O 1
ATOM 2824 N N . ILE A 1 353 ? -19.673 -6.186 -13.077 1.00 95.69 353 ILE A N 1
ATOM 2825 C CA . ILE A 1 353 ? -18.671 -7.253 -13.151 1.00 95.69 353 ILE A CA 1
ATOM 2826 C C . ILE A 1 353 ? -18.260 -7.593 -11.708 1.00 95.69 353 ILE A C 1
ATOM 2828 O O . ILE A 1 353 ? -18.251 -6.678 -10.877 1.00 95.69 353 ILE A O 1
ATOM 2832 N N . PRO A 1 354 ? -17.936 -8.859 -11.378 1.00 95.31 354 PRO A N 1
ATOM 2833 C CA . PRO A 1 354 ? -17.434 -9.220 -10.054 1.00 95.31 354 PRO A CA 1
ATOM 2834 C C . PRO A 1 354 ? -16.226 -8.361 -9.648 1.00 95.31 354 PRO A C 1
ATOM 2836 O O . PRO A 1 354 ? -15.242 -8.283 -10.379 1.00 95.31 354 PRO A O 1
ATOM 2839 N N . THR A 1 355 ? -16.300 -7.708 -8.484 1.00 94.50 355 THR A N 1
ATOM 2840 C CA . THR A 1 355 ? -15.222 -6.852 -7.946 1.00 94.50 355 THR A CA 1
ATOM 2841 C C . THR A 1 355 ? -14.262 -7.595 -7.021 1.00 94.50 355 THR A C 1
ATOM 2843 O O . THR A 1 355 ? -13.206 -7.066 -6.684 1.00 94.50 355 THR A O 1
ATOM 2846 N N . LYS A 1 356 ? -14.631 -8.805 -6.592 1.00 93.44 356 LYS A N 1
ATOM 2847 C CA . LYS A 1 356 ? -13.841 -9.671 -5.720 1.00 93.44 356 LYS A CA 1
ATOM 2848 C C . LYS A 1 356 ? -14.040 -11.117 -6.160 1.00 93.44 356 LYS A C 1
ATOM 2850 O O . LYS A 1 356 ? -15.179 -11.547 -6.331 1.00 93.44 356 LYS A O 1
ATOM 2855 N N . VAL A 1 357 ? -12.936 -11.832 -6.341 1.00 93.00 357 VAL A N 1
ATOM 2856 C CA . VAL A 1 357 ? -12.901 -13.279 -6.565 1.00 93.00 357 VAL A CA 1
ATOM 2857 C C . VAL A 1 357 ? -12.085 -13.851 -5.419 1.00 93.00 357 VAL A C 1
ATOM 2859 O O . VAL A 1 357 ? -10.931 -13.463 -5.244 1.00 93.00 357 VAL A O 1
ATOM 2862 N N . ASP A 1 358 ? -12.712 -14.690 -4.605 1.00 85.31 358 ASP A N 1
ATOM 2863 C CA . ASP A 1 358 ? -12.024 -15.399 -3.532 1.00 85.31 358 ASP A CA 1
ATOM 2864 C C . ASP A 1 358 ? -11.369 -16.644 -4.150 1.00 85.31 358 ASP A C 1
ATOM 2866 O O . ASP A 1 358 ? -12.057 -17.417 -4.819 1.00 85.31 358 ASP A O 1
ATOM 2870 N N . VAL A 1 359 ? -10.044 -16.759 -3.999 1.00 65.75 359 VAL A N 1
ATOM 2871 C CA . VAL A 1 359 ? -9.210 -17.883 -4.471 1.00 65.75 359 VAL A CA 1
ATOM 2872 C C . VAL A 1 359 ? -8.828 -18.750 -3.287 1.00 65.75 359 VAL A C 1
ATOM 2874 O O . VAL A 1 359 ? -8.478 -18.159 -2.235 1.00 65.75 359 VAL A O 1
#

Radius of gyration: 37.96 Å; chains: 1; bounding box: 73×82×119 Å

Secondary structure (DSSP, 8-state):
-------------PPPS----TTGGG-----SPP----HHHHHHHHHHHTGGGGGSSPPTTS---GGGB-TTS-BGGGGS---------------------TTSSSSSSSS------PPPPPTTTTSPTTS-TT--SPP-HHHHHHHHTTS---PBPTTT--BSS-SS-TT--PPPGGGSS-------TT----HHHHHHHHHTPPPPPHHHHHHHHTTSS-GGG--PPPEESSTTS-EE----HHHHSS-THHHHHHHHHH-TTS-HHHHHHHHHHHHHHHHHHHHHHHHHHHHHHHHTEEEEE-SS-EEEEEP---SHHHH-TTS---STT--SPPTT----TTSTT---S-S----